Protein 4FDF (pdb70)

Secondary structure (DSSP, 8-state):
--B------EEEEEEEEEEE--HHHHHHHHHT--TTB-HHHHHHHHHHHHHHTHHHHSTT-----EEEEEEEEEE-SSEEEEEEEEEEESSS--HHHHHHHHHHHHHHHHHHHTTT-TT-EEEEEEEEEE----/-B-----TT---EEEEEEEEEEEE--HHHHHHHHHT--TTB-HHHHHHHHHHHHHHHHHHHSTT-----EEEEEEEEEE-SSEEEEEEEEEEEESS--HHHHHHHHHHHHHHHHHHHTTT-TT-EEEEEEEEEE--EE-

Radius of gyration: 17.76 Å; Cα contacts (8 Å, |Δi|>4): 688; chains: 2; bounding box: 39×39×49 Å

InterPro domains:
  IPR002820 Molybdopterin cofactor biosynthesis C (MoaC) domain [PF01967] (26-159)
  IPR023045 Molybdenum cofactor biosynthesis C [TIGR00581] (15-161)
  IPR036522 Molybdopterin cofactor biosynthesis C (MoaC) domain superfamily [G3DSA:3.30.70.640] (13-167)
  IPR036522 Molybdopterin cofactor biosynthesis C (MoaC) domain superfamily [SSF55040] (22-164)
  IPR047594 Molybdenum cofactor biosynthesis C, bacteria/eukaryotes [MF_01224_B] (13-167)
  IPR047594 Molybdenum cofactor biosynthesis C, bacteria/eukaryotes [cd01420] (26-162)
  IPR050105 Molybdenum cofactor biosynthesis MoaA/MoaC [PTHR22960] (16-154)

Organism: Mycobacterium tuberculosis (strain ATCC 25618 / H37Rv) (NCBI:txid83332)

Solvent-accessible surface area: 11473 Å² total; per-residue (Å²): 109,47,54,112,87,44,149,117,66,93,58,39,0,29,0,0,0,17,0,91,16,41,48,113,0,5,53,44,3,62,118,43,43,11,117,27,16,49,0,36,37,13,0,89,72,2,0,51,81,2,1,137,103,1,37,91,16,0,54,19,13,59,90,37,78,36,101,34,27,95,7,52,35,91,62,34,153,102,47,0,51,0,37,0,44,0,29,2,89,40,72,52,25,1,27,7,7,0,3,0,0,0,2,1,0,0,1,0,0,3,2,7,0,44,102,57,30,34,27,3,42,3,23,40,2,66,37,78,74,27,94,166,52,107,108,56,55,101,56,118,22,102,105,38,77,70,71,84,64,36,1,27,0,8,1,29,0,89,18,33,60,108,0,21,53,42,28,92,101,66,39,12,84,37,21,51,2,41,39,16,0,86,83,2,0,52,105,3,1,131,104,1,30,90,12,0,51,18,11,48,164,34,65,44,102,16,28,62,2,78,33,98,65,35,155,99,39,0,37,0,41,0,30,0,95,2,76,24,106,36,23,1,13,5,7,0,1,0,0,0,3,1,0,0,1,0,0,5,2,4,0,41,90,39,26,86,60,3,40,2,20,41,2,54,0,46,49,48,127,133,72,98,120

Structure (mmCIF, N/CA/C/O backbone):
data_4FDF
#
_entry.id   4FDF
#
_cell.length_a   91.900
_cell.length_b   91.900
_cell.length_c   91.900
_cell.angle_alpha   90.00
_cell.angle_beta   90.00
_cell.angle_gamma   90.00
#
_symmetry.space_group_name_H-M   'P 21 3'
#
loop_
_entity.id
_entity.type
_entity.pdbx_description
1 polymer 'Molybdenum cofactor biosynthesis protein C 2'
2 water water
#
loop_
_atom_site.group_PDB
_atom_site.id
_atom_site.type_symbol
_atom_site.label_atom_id
_atom_site.label_alt_id
_atom_site.label_comp_id
_atom_site.label_asym_id
_atom_site.label_entity_id
_atom_site.label_seq_id
_atom_site.pdbx_PDB_ins_code
_atom_site.Cartn_x
_atom_site.Cartn_y
_atom_site.Cartn_z
_atom_site.occupancy
_atom_site.B_iso_or_equiv
_atom_site.auth_seq_id
_atom_site.auth_comp_id
_atom_site.auth_asym_id
_atom_site.auth_atom_id
_atom_site.pdbx_PDB_model_num
ATOM 1 N N . GLY A 1 22 ? 18.835 -1.765 -20.384 1.00 65.39 22 GLY A N 1
ATOM 2 C CA . GLY A 1 22 ? 18.529 -3.075 -19.741 1.00 67.26 22 GLY A CA 1
ATOM 3 C C . GLY A 1 22 ? 17.283 -2.974 -18.854 1.00 67.78 22 GLY A C 1
ATOM 4 O O . GLY A 1 22 ? 17.328 -2.385 -17.770 1.00 68.98 22 GLY A O 1
ATOM 5 N N . ALA A 1 23 ? 16.173 -3.550 -19.322 1.00 66.09 23 ALA A N 1
ATOM 6 C CA . ALA A 1 23 ? 14.885 -3.414 -18.639 1.00 64.41 23 ALA A CA 1
ATOM 7 C C . ALA A 1 23 ? 14.109 -4.694 -18.350 1.00 62.72 23 ALA A C 1
ATOM 8 O O . ALA A 1 23 ? 14.659 -5.656 -17.828 1.00 57.12 23 ALA A O 1
ATOM 9 N N . ALA A 1 24 ? 12.819 -4.693 -18.690 1.00 65.70 24 ALA A N 1
ATOM 10 C CA . ALA A 1 24 ? 11.873 -5.716 -18.220 1.00 69.46 24 ALA A CA 1
ATOM 11 C C . ALA A 1 24 ? 10.557 -5.726 -19.009 1.00 71.79 24 ALA A C 1
ATOM 12 O O . ALA A 1 24 ? 10.315 -4.856 -19.851 1.00 69.81 24 ALA A O 1
ATOM 14 N N . HIS A 1 25 ? 9.725 -6.729 -18.727 1.00 74.10 25 HIS A N 1
ATOM 15 C CA . HIS A 1 25 ? 8.355 -6.839 -19.248 1.00 79.34 25 HIS A CA 1
ATOM 16 C C . HIS A 1 25 ? 7.694 -8.058 -18.659 1.00 79.15 25 HIS A C 1
ATOM 17 O O . HIS A 1 25 ? 8.311 -9.127 -18.574 1.00 75.95 25 HIS A O 1
ATOM 24 N N . MET A 1 26 ? 6.441 -7.916 -18.234 1.00 77.46 26 MET A N 1
ATOM 25 C CA . MET A 1 26 ? 5.709 -9.063 -17.698 1.00 77.96 26 MET A CA 1
ATOM 26 C C . MET A 1 26 ? 5.045 -9.892 -18.804 1.00 76.27 26 MET A C 1
ATOM 27 O O . MET A 1 26 ? 4.967 -9.453 -19.956 1.00 72.27 26 MET A O 1
ATOM 32 N N . VAL A 1 27 ? 4.599 -11.097 -18.447 1.00 74.25 27 VAL A N 1
ATOM 33 C CA . VAL A 1 27 ? 3.855 -11.969 -19.359 1.00 74.11 27 VAL A CA 1
ATOM 34 C C . VAL A 1 27 ? 2.405 -11.539 -19.519 1.00 74.43 27 VAL A C 1
ATOM 35 O O . VAL A 1 27 ? 1.938 -10.644 -18.810 1.00 74.19 27 VAL A O 1
ATOM 36 N N . ASP A 1 28 ? 1.690 -12.201 -20.433 1.00 74.98 28 ASP A N 1
ATOM 37 C CA . ASP A 1 28 ? 0.325 -11.815 -20.828 1.00 66.09 28 ASP A CA 1
ATOM 38 C C . ASP A 1 28 ? -0.778 -12.760 -20.328 1.00 65.92 28 ASP A C 1
ATOM 39 O O . ASP A 1 28 ? -0.511 -13.667 -19.534 1.00 67.70 28 ASP A O 1
ATOM 44 N N . ILE A 1 29 ? -2.018 -12.512 -20.773 1.00 60.90 29 ILE A N 1
ATOM 45 C CA . ILE A 1 29 ? -3.143 -13.458 -20.658 1.00 60.97 29 ILE A CA 1
ATOM 46 C C . ILE A 1 29 ? -4.394 -12.926 -21.367 1.00 63.05 29 ILE A C 1
ATOM 47 O O . ILE A 1 29 ? -5.103 -13.677 -22.056 1.00 61.49 29 ILE A O 1
ATOM 49 N N . THR A 1 35 ? -7.923 -21.665 -14.593 1.00 75.99 35 THR A N 1
ATOM 50 C CA . THR A 1 35 ? -8.805 -22.369 -13.666 1.00 76.49 35 THR A CA 1
ATOM 51 C C . THR A 1 35 ? -8.251 -22.436 -12.254 1.00 76.36 35 THR A C 1
ATOM 52 O O . THR A 1 35 ? -7.385 -21.639 -11.877 1.00 78.66 35 THR A O 1
ATOM 53 N N . LYS A 1 36 ? -8.753 -23.396 -11.477 1.00 72.64 36 LYS A N 1
ATOM 54 C CA . LYS A 1 36 ? -8.364 -23.566 -10.075 1.00 70.51 36 LYS A CA 1
ATOM 55 C C . LYS A 1 36 ? -6.889 -23.951 -9.927 1.00 67.72 36 LYS A C 1
ATOM 56 O O . LYS A 1 36 ? -6.398 -24.834 -10.635 1.00 68.54 36 LYS A O 1
ATOM 58 N N . ARG A 1 37 ? -6.191 -23.278 -9.011 1.00 64.07 37 ARG A N 1
ATOM 59 C CA . ARG A 1 37 ? -4.749 -23.482 -8.813 1.00 63.28 37 ARG A CA 1
ATOM 60 C C . ARG A 1 37 ? -4.320 -23.540 -7.341 1.00 61.91 37 ARG A C 1
ATOM 61 O O . ARG A 1 37 ? -4.992 -23.008 -6.453 1.00 61.76 37 ARG A O 1
ATOM 69 N N . THR A 1 38 ? -3.183 -24.186 -7.100 1.00 56.46 38 THR A N 1
ATOM 70 C CA . THR A 1 38 ? -2.630 -24.321 -5.757 1.00 51.82 38 THR A CA 1
ATOM 71 C C . THR A 1 38 ? -1.107 -24.273 -5.827 1.00 50.07 38 THR A C 1
ATOM 72 O O . THR A 1 38 ? -0.496 -24.790 -6.768 1.00 46.68 38 THR A O 1
ATOM 76 N N . ALA A 1 39 ? -0.494 -23.620 -4.850 1.00 45.46 39 ALA A N 1
ATOM 77 C CA . ALA A 1 39 ? 0.955 -23.658 -4.740 1.00 43.72 39 ALA A CA 1
ATOM 78 C C . ALA A 1 39 ? 1.350 -23.782 -3.281 1.00 43.83 39 ALA A C 1
ATOM 79 O O . ALA A 1 39 ? 0.695 -23.218 -2.399 1.00 46.96 39 ALA A O 1
ATOM 81 N N . VAL A 1 40 ? 2.395 -24.559 -3.028 1.00 41.55 40 VAL A N 1
ATOM 82 C CA . VAL A 1 40 ? 2.907 -24.756 -1.677 1.00 41.39 40 VAL A CA 1
ATOM 83 C C . VAL A 1 40 ? 4.385 -24.387 -1.690 1.00 40.46 40 VAL A C 1
ATOM 84 O O . VAL A 1 40 ? 5.143 -24.866 -2.539 1.00 41.50 40 VAL A O 1
ATOM 88 N N . ALA A 1 41 ? 4.789 -23.524 -0.762 1.00 38.38 41 ALA A N 1
ATOM 89 C CA . ALA A 1 41 ? 6.203 -23.228 -0.561 1.00 36.80 41 ALA A CA 1
ATOM 90 C C . ALA A 1 41 ? 6.574 -23.452 0.903 1.00 35.48 41 ALA A C 1
ATOM 91 O O . ALA A 1 41 ? 5.704 -23.491 1.771 1.00 36.55 41 ALA A O 1
ATOM 93 N N . ALA A 1 42 ? 7.860 -23.629 1.174 1.00 36.18 42 ALA A N 1
ATOM 94 C CA . ALA A 1 42 ? 8.340 -23.771 2.546 1.00 37.16 42 ALA A CA 1
ATOM 95 C C . ALA A 1 42 ? 9.647 -23.004 2.742 1.00 37.63 42 ALA A C 1
ATOM 96 O O . ALA A 1 42 ? 10.201 -22.442 1.789 1.00 40.79 42 ALA A O 1
ATOM 98 N N . GLY A 1 43 ? 10.127 -22.987 3.979 1.00 34.97 43 GLY A N 1
ATOM 99 C CA . GLY A 1 43 ? 11.371 -22.318 4.324 1.00 36.82 43 GLY A CA 1
ATOM 100 C C . GLY A 1 43 ? 11.600 -22.529 5.804 1.00 37.40 43 GLY A C 1
ATOM 101 O O . GLY A 1 43 ? 10.687 -22.934 6.514 1.00 38.69 43 GLY A O 1
ATOM 102 N N . ILE A 1 44 ? 12.818 -22.272 6.264 1.00 37.54 44 ILE A N 1
ATOM 103 C CA . ILE A 1 44 ? 13.221 -22.649 7.613 1.00 38.08 44 ILE A CA 1
ATOM 104 C C . ILE A 1 44 ? 13.898 -21.488 8.315 1.00 37.39 44 ILE A C 1
ATOM 105 O O . ILE A 1 44 ? 14.820 -20.887 7.773 1.00 38.60 44 ILE A O 1
ATOM 110 N N . LEU A 1 45 ? 13.433 -21.187 9.524 1.00 37.54 45 LEU A N 1
ATOM 111 C CA . LEU A 1 45 ? 14.174 -20.338 10.447 1.00 36.86 45 LEU A CA 1
ATOM 112 C C . LEU A 1 45 ? 15.080 -21.238 11.311 1.00 37.18 45 LEU A C 1
ATOM 113 O O . LEU A 1 45 ? 14.588 -22.142 11.975 1.00 37.24 45 LEU A O 1
ATOM 118 N N . ARG A 1 46 ? 16.388 -20.976 11.300 1.00 39.24 46 ARG A N 1
ATOM 119 C CA . ARG A 1 46 ? 17.364 -21.734 12.112 1.00 39.55 46 ARG A CA 1
ATOM 120 C C . ARG A 1 46 ? 17.849 -20.869 13.269 1.00 38.51 46 ARG A C 1
ATOM 121 O O . ARG A 1 46 ? 18.381 -19.782 13.074 1.00 39.64 46 ARG A O 1
ATOM 129 N N . THR A 1 47 ? 17.654 -21.354 14.482 1.00 39.93 47 THR A N 1
ATOM 130 C CA . THR A 1 47 ? 17.948 -20.550 15.654 1.00 39.94 47 THR A CA 1
ATOM 131 C C . THR A 1 47 ? 18.379 -21.466 16.798 1.00 41.30 47 THR A C 1
ATOM 132 O O . THR A 1 47 ? 18.709 -22.621 16.563 1.00 41.88 47 THR A O 1
ATOM 136 N N . SER A 1 48 ? 18.421 -20.946 18.018 1.00 43.13 48 SER A N 1
ATOM 137 C CA . SER A 1 48 ? 18.842 -21.724 19.167 1.00 42.02 48 SER A CA 1
ATOM 138 C C . SER A 1 48 ? 17.665 -22.507 19.730 1.00 44.22 48 SER A C 1
ATOM 139 O O . SER A 1 48 ? 16.495 -22.154 19.506 1.00 46.24 48 SER A O 1
ATOM 142 N N . ALA A 1 49 ? 17.979 -23.584 20.449 1.00 43.72 49 ALA A N 1
ATOM 143 C CA . ALA A 1 49 ? 16.973 -24.366 21.174 1.00 42.11 49 ALA A CA 1
ATOM 144 C C . ALA A 1 49 ? 16.167 -23.510 22.170 1.00 40.15 49 ALA A C 1
ATOM 145 O O . ALA A 1 49 ? 14.947 -23.674 22.297 1.00 37.63 49 ALA A O 1
ATOM 147 N N . GLN A 1 50 ? 16.855 -22.594 22.859 1.00 40.90 50 GLN A N 1
ATOM 148 C CA . GLN A 1 50 ? 16.210 -21.588 23.735 1.00 41.29 50 GLN A CA 1
ATOM 149 C C . GLN A 1 50 ? 15.153 -20.771 22.993 1.00 41.47 50 GLN A C 1
ATOM 150 O O . GLN A 1 50 ? 14.068 -20.513 23.520 1.00 40.39 50 GLN A O 1
ATOM 156 N N . VAL A 1 51 ? 15.488 -20.346 21.777 1.00 42.61 51 VAL A N 1
ATOM 157 C CA . VAL A 1 51 ? 14.609 -19.451 21.043 1.00 43.76 51 VAL A CA 1
ATOM 158 C C . VAL A 1 51 ? 13.398 -20.209 20.534 1.00 42.07 51 VAL A C 1
ATOM 159 O O . VAL A 1 51 ? 12.273 -19.764 20.714 1.00 43.19 51 VAL A O 1
ATOM 163 N N . VAL A 1 52 ? 13.634 -21.362 19.913 1.00 45.25 52 VAL A N 1
ATOM 164 C CA . VAL A 1 52 ? 12.547 -22.222 19.460 1.00 45.88 52 VAL A CA 1
ATOM 165 C C . VAL A 1 52 ? 11.535 -22.487 20.591 1.00 44.50 52 VAL A C 1
ATOM 166 O O . VAL A 1 52 ? 10.326 -22.446 20.362 1.00 45.32 52 VAL A O 1
ATOM 170 N N . ALA A 1 53 ? 12.040 -22.734 21.800 1.00 42.28 53 ALA A N 1
ATOM 171 C CA . ALA A 1 53 ? 11.197 -23.024 22.965 1.00 41.35 53 ALA A CA 1
ATOM 172 C C . ALA A 1 53 ? 10.377 -21.824 23.444 1.00 42.58 53 ALA A C 1
ATOM 173 O O . ALA A 1 53 ? 9.229 -21.983 23.873 1.00 38.37 53 ALA A O 1
ATOM 175 N N . LEU A 1 54 ? 10.976 -20.633 23.382 1.00 41.38 54 LEU A N 1
ATOM 176 C CA . LEU A 1 54 ? 10.279 -19.411 23.728 1.00 41.89 54 LEU A CA 1
ATOM 177 C C . LEU A 1 54 ? 9.161 -19.121 22.732 1.00 45.66 54 LEU A C 1
ATOM 178 O O . LEU A 1 54 ? 8.065 -18.710 23.129 1.00 46.65 54 LEU A O 1
ATOM 183 N N . ILE A 1 55 ? 9.439 -19.331 21.444 1.00 44.94 55 ILE A N 1
ATOM 184 C CA . ILE A 1 55 ? 8.416 -19.189 20.397 1.00 48.42 55 ILE A CA 1
ATOM 185 C C . ILE A 1 55 ? 7.219 -20.123 20.649 1.00 50.35 55 ILE A C 1
ATOM 186 O O . ILE A 1 55 ? 6.064 -19.693 20.550 1.00 52.28 55 ILE A O 1
ATOM 191 N N . SER A 1 56 ? 7.497 -21.377 21.012 1.00 52.84 56 SER A N 1
ATOM 192 C CA . SER A 1 56 ? 6.443 -22.366 21.275 1.00 52.91 56 SER A CA 1
ATOM 193 C C . SER A 1 56 ? 5.616 -22.055 22.511 1.00 55.40 56 SER A C 1
ATOM 194 O O . SER A 1 56 ? 4.381 -22.027 22.443 1.00 56.78 56 SER A O 1
ATOM 197 N N . THR A 1 57 ? 6.294 -21.830 23.634 1.00 55.12 57 THR A N 1
ATOM 198 C CA . THR A 1 57 ? 5.619 -21.561 24.908 1.00 54.76 57 THR A CA 1
ATOM 199 C C . THR A 1 57 ? 5.189 -20.100 25.070 1.00 54.99 57 THR A C 1
ATOM 200 O O . THR A 1 57 ? 4.476 -19.765 26.013 1.00 57.27 57 THR A O 1
ATOM 204 N N . GLY A 1 58 ? 5.624 -19.238 24.154 1.00 56.98 58 GLY A N 1
ATOM 205 C CA . GLY A 1 58 ? 5.247 -17.826 24.170 1.00 56.02 58 GLY A CA 1
ATOM 206 C C . GLY A 1 58 ? 5.870 -17.046 25.309 1.00 57.04 58 GLY A C 1
ATOM 207 O O . GLY A 1 58 ? 5.199 -16.254 25.969 1.00 59.27 58 GLY A O 1
ATOM 208 N N . GLY A 1 59 ? 7.156 -17.274 25.546 1.00 57.77 59 GLY A N 1
ATOM 209 C CA . GLY A 1 59 ? 7.887 -16.552 26.581 1.00 54.21 59 GLY A CA 1
ATOM 210 C C . GLY A 1 59 ? 8.539 -15.263 26.110 1.00 53.63 59 GLY A C 1
ATOM 211 O O . GLY A 1 59 ? 9.188 -14.576 26.899 1.00 55.98 59 GLY A O 1
ATOM 212 N N . LEU A 1 60 ? 8.371 -14.918 24.834 1.00 51.62 60 LEU A N 1
ATOM 213 C CA . LEU A 1 60 ? 8.973 -13.691 24.293 1.00 49.63 60 LEU A CA 1
ATOM 214 C C . LEU A 1 60 ? 8.282 -12.412 24.789 1.00 46.59 60 LEU A C 1
ATOM 215 O O . LEU A 1 60 ? 7.051 -12.349 24.842 1.00 47.88 60 LEU A O 1
ATOM 220 N N . PRO A 1 61 ? 9.082 -11.393 25.162 1.00 47.47 61 PRO A N 1
ATOM 221 C CA . PRO A 1 61 ? 8.587 -10.063 25.548 1.00 46.92 61 PRO A CA 1
ATOM 222 C C . PRO A 1 61 ? 7.753 -9.355 24.477 1.00 48.72 61 PRO A C 1
ATOM 223 O O . PRO A 1 61 ? 6.841 -8.595 24.817 1.00 47.38 61 PRO A O 1
ATOM 227 N N . LYS A 1 62 ? 8.069 -9.590 23.201 1.00 48.45 62 LYS A N 1
ATOM 228 C CA . LYS A 1 62 ? 7.337 -8.952 22.105 1.00 48.28 62 LYS A CA 1
ATOM 229 C C . LYS A 1 62 ? 6.011 -9.645 21.816 1.00 45.81 62 LYS A C 1
ATOM 230 O O . LYS A 1 62 ? 5.187 -9.122 21.075 1.00 47.57 62 LYS A O 1
ATOM 236 N N . GLY A 1 63 ? 5.820 -10.828 22.390 1.00 46.14 63 GLY A N 1
ATOM 237 C CA . GLY A 1 63 ? 4.547 -11.532 22.293 1.00 46.56 63 GLY A CA 1
ATOM 238 C C . GLY A 1 63 ? 4.599 -12.835 21.528 1.00 46.80 63 GLY A C 1
ATOM 239 O O . GLY A 1 63 ? 5.657 -13.452 21.393 1.00 46.79 63 GLY A O 1
ATOM 240 N N . ASP A 1 64 ? 3.435 -13.243 21.032 1.00 47.92 64 ASP A N 1
ATOM 241 C CA . ASP A 1 64 ? 3.256 -14.493 20.298 1.00 49.05 64 ASP A CA 1
ATOM 242 C C . ASP A 1 64 ? 3.812 -14.374 18.871 1.00 47.53 64 ASP A C 1
ATOM 243 O O . ASP A 1 64 ? 3.266 -13.667 18.021 1.00 45.25 64 ASP A O 1
ATOM 248 N N . ALA A 1 65 ? 4.903 -15.091 18.640 1.00 44.85 65 ALA A N 1
ATOM 249 C CA . ALA A 1 65 ? 5.650 -15.028 17.400 1.00 44.31 65 ALA A CA 1
ATOM 250 C C . ALA A 1 65 ? 4.914 -15.753 16.280 1.00 43.13 65 ALA A C 1
ATOM 251 O O . ALA A 1 65 ? 4.852 -15.256 15.152 1.00 41.07 65 ALA A O 1
ATOM 253 N N . LEU A 1 66 ? 4.345 -16.914 16.602 1.00 42.23 66 LEU A N 1
ATOM 254 C CA . LEU A 1 66 ? 3.670 -17.732 15.602 1.00 42.50 66 LEU A CA 1
ATOM 255 C C . LEU A 1 66 ? 2.430 -17.051 15.049 1.00 42.19 66 LEU A C 1
ATOM 256 O O . LEU A 1 66 ? 2.202 -17.063 13.835 1.00 40.74 66 LEU A O 1
ATOM 261 N N . ALA A 1 67 ? 1.641 -16.445 15.936 1.00 42.75 67 ALA A N 1
ATOM 262 C CA . ALA A 1 67 ? 0.416 -15.765 15.528 1.00 39.54 67 ALA A CA 1
ATOM 263 C C . ALA A 1 67 ? 0.767 -14.535 14.702 1.00 39.14 67 ALA A C 1
ATOM 264 O O . ALA A 1 67 ? 0.143 -14.274 13.675 1.00 41.54 67 ALA A O 1
ATOM 266 N N . THR A 1 68 ? 1.772 -13.791 15.153 1.00 37.54 68 THR A N 1
ATOM 267 C CA . THR A 1 68 ? 2.204 -12.571 14.468 1.00 39.05 68 THR A CA 1
ATOM 268 C C . THR A 1 68 ? 2.781 -12.869 13.075 1.00 36.97 68 THR A C 1
ATOM 269 O O . THR A 1 68 ? 2.439 -12.204 12.100 1.00 37.93 68 THR A O 1
ATOM 273 N N . ALA A 1 69 ? 3.644 -13.880 13.004 1.00 36.10 69 ALA A N 1
ATOM 274 C CA . ALA A 1 69 ? 4.217 -14.349 11.751 1.00 35.26 69 ALA A CA 1
ATOM 275 C C . ALA A 1 69 ? 3.169 -14.900 10.795 1.00 35.22 69 ALA A C 1
ATOM 276 O O . ALA A 1 69 ? 3.273 -14.694 9.590 1.00 35.14 69 ALA A O 1
ATOM 278 N N . ARG A 1 70 ? 2.177 -15.620 11.322 1.00 37.28 70 ARG A N 1
ATOM 279 C CA . ARG A 1 70 ? 1.134 -16.216 10.468 1.00 37.34 70 ARG A CA 1
ATOM 280 C C . ARG A 1 70 ? 0.358 -15.118 9.781 1.00 36.63 70 ARG A C 1
ATOM 281 O O . ARG A 1 70 ? 0.121 -15.160 8.574 1.00 33.66 70 ARG A O 1
ATOM 289 N N . VAL A 1 71 ? 0.000 -14.109 10.569 1.00 37.13 71 VAL A N 1
ATOM 290 C CA . VAL A 1 71 ? -0.775 -12.995 10.071 1.00 34.95 71 VAL A CA 1
ATOM 291 C C . VAL A 1 71 ? 0.038 -12.194 9.048 1.00 35.59 71 VAL A C 1
ATOM 292 O O . VAL A 1 71 ? -0.486 -11.868 7.969 1.00 36.33 71 VAL A O 1
ATOM 296 N N . ALA A 1 72 ? 1.310 -11.915 9.366 1.00 32.97 72 ALA A N 1
ATOM 297 C CA . ALA A 1 72 ? 2.207 -11.179 8.452 1.00 31.49 72 ALA A CA 1
ATOM 298 C C . ALA A 1 72 ? 2.352 -11.872 7.097 1.00 30.95 72 ALA A C 1
ATOM 299 O O . ALA A 1 72 ? 2.285 -11.227 6.046 1.00 32.65 72 ALA A O 1
ATOM 301 N N . GLY A 1 73 ? 2.581 -13.181 7.138 1.00 29.71 73 GLY A N 1
ATOM 302 C CA . GLY A 1 73 ? 2.692 -13.993 5.936 1.00 29.90 73 GLY A CA 1
ATOM 303 C C . GLY A 1 73 ? 1.411 -14.046 5.121 1.00 29.88 73 GLY A C 1
ATOM 304 O O . GLY A 1 73 ? 1.446 -13.926 3.898 1.00 27.78 73 GLY A O 1
ATOM 305 N N . ILE A 1 74 ? 0.275 -14.222 5.791 1.00 31.27 74 ILE A N 1
ATOM 306 C CA . ILE A 1 74 ? -1.016 -14.216 5.090 1.00 33.78 74 ILE A CA 1
ATOM 307 C C . ILE A 1 74 ? -1.235 -12.897 4.336 1.00 33.75 74 ILE A C 1
ATOM 308 O O . ILE A 1 74 ? -1.631 -12.903 3.168 1.00 34.98 74 ILE A O 1
ATOM 313 N N . MET A 1 75 ? -0.976 -11.780 5.011 1.00 33.40 75 MET A N 1
ATOM 314 C CA . MET A 1 75 ? -1.075 -10.466 4.403 1.00 35.39 75 MET A CA 1
ATOM 315 C C . MET A 1 75 ? -0.044 -10.273 3.289 1.00 35.40 75 MET A C 1
ATOM 316 O O . MET A 1 75 ? -0.347 -9.663 2.275 1.00 35.11 75 MET A O 1
ATOM 321 N N . ALA A 1 76 ? 1.164 -10.805 3.475 1.00 34.61 76 ALA A N 1
ATOM 322 C CA . ALA A 1 76 ? 2.222 -10.670 2.468 1.00 36.25 76 ALA A CA 1
ATOM 323 C C . ALA A 1 76 ? 1.871 -11.386 1.171 1.00 36.58 76 ALA A C 1
ATOM 324 O O . ALA A 1 76 ? 2.222 -10.913 0.084 1.00 35.12 76 ALA A O 1
ATOM 326 N N . ALA A 1 77 ? 1.180 -12.521 1.289 1.00 34.85 77 ALA A N 1
ATOM 327 C CA . ALA A 1 77 ? 0.693 -13.236 0.113 1.00 35.18 77 ALA A CA 1
ATOM 328 C C . ALA A 1 77 ? -0.139 -12.317 -0.766 1.00 33.73 77 ALA A C 1
ATOM 329 O O . ALA A 1 77 ? 0.055 -12.267 -1.975 1.00 33.26 77 ALA A O 1
ATOM 331 N N . LYS A 1 78 ? -1.055 -11.580 -0.148 1.00 34.78 78 LYS A N 1
ATOM 332 C CA . LYS A 1 78 ? -1.956 -10.671 -0.881 1.00 36.76 78 LYS A CA 1
ATOM 333 C C . LYS A 1 78 ? -1.225 -9.480 -1.504 1.00 36.80 78 LYS A C 1
ATOM 334 O O . LYS A 1 78 ? -1.706 -8.893 -2.473 1.00 37.20 78 LYS A O 1
ATOM 340 N N . ARG A 1 79 ? -0.057 -9.150 -0.956 1.00 37.70 79 ARG A N 1
ATOM 341 C CA . ARG A 1 79 ? 0.717 -7.987 -1.377 1.00 38.43 79 ARG A CA 1
ATOM 342 C C . ARG A 1 79 ? 1.797 -8.322 -2.408 1.00 36.51 79 ARG A C 1
ATOM 343 O O . ARG A 1 79 ? 2.594 -7.452 -2.775 1.00 31.88 79 ARG A O 1
ATOM 351 N N . THR A 1 80 ? 1.828 -9.572 -2.864 1.00 34.26 80 THR A N 1
ATOM 352 C CA . THR A 1 80 ? 2.930 -10.049 -3.717 1.00 36.35 80 THR A CA 1
ATOM 353 C C . THR A 1 80 ? 3.181 -9.124 -4.914 1.00 35.20 80 THR A C 1
ATOM 354 O O . THR A 1 80 ? 4.325 -8.767 -5.209 1.00 33.84 80 THR A O 1
ATOM 358 N N . SER A 1 81 ? 2.100 -8.697 -5.556 1.00 35.63 81 SER A N 1
ATOM 359 C CA . SER A 1 81 ? 2.213 -7.871 -6.744 1.00 38.25 81 SER A CA 1
ATOM 360 C C . SER A 1 81 ? 2.673 -6.459 -6.400 1.00 39.92 81 SER A C 1
ATOM 361 O O . SER A 1 81 ? 3.230 -5.781 -7.260 1.00 43.36 81 SER A O 1
ATOM 364 N N . ASP A 1 82 ? 2.445 -6.035 -5.152 1.00 39.38 82 ASP A N 1
ATOM 365 C CA . ASP A 1 82 ? 2.987 -4.778 -4.612 1.00 40.44 82 ASP A CA 1
ATOM 366 C C . ASP A 1 82 ? 4.516 -4.793 -4.491 1.00 38.33 82 ASP A C 1
ATOM 367 O O . ASP A 1 82 ? 5.166 -3.747 -4.583 1.00 36.03 82 ASP A O 1
ATOM 372 N N . LEU A 1 83 ? 5.073 -5.982 -4.275 1.00 36.05 83 LEU A N 1
ATOM 373 C CA . LEU A 1 83 ? 6.478 -6.155 -3.896 1.00 33.39 83 LEU A CA 1
ATOM 374 C C . LEU A 1 83 ? 7.364 -6.580 -5.058 1.00 34.85 83 LEU A C 1
ATOM 375 O O . LEU A 1 83 ? 8.473 -6.070 -5.245 1.00 34.63 83 LEU A O 1
ATOM 380 N N . ILE A 1 84 ? 6.870 -7.543 -5.826 1.00 35.79 84 ILE A N 1
ATOM 381 C CA . ILE A 1 84 ? 7.633 -8.143 -6.889 1.00 35.55 84 ILE A CA 1
ATOM 382 C C . ILE A 1 84 ? 7.162 -7.531 -8.199 1.00 36.11 84 ILE A C 1
ATOM 383 O O . ILE A 1 84 ? 6.047 -7.817 -8.650 1.00 36.40 84 ILE A O 1
ATOM 388 N N . PRO A 1 85 ? 8.011 -6.666 -8.795 1.00 36.80 85 PRO A N 1
ATOM 389 C CA . PRO A 1 85 ? 7.656 -5.733 -9.876 1.00 37.17 85 PRO A CA 1
ATOM 390 C C . PRO A 1 85 ? 6.891 -6.371 -11.036 1.00 38.02 85 PRO A C 1
ATOM 391 O O . PRO A 1 85 ? 5.910 -5.793 -11.492 1.00 37.81 85 PRO A O 1
ATOM 395 N N . LEU A 1 86 ? 7.318 -7.556 -11.480 1.00 38.47 86 LEU A N 1
ATOM 396 C CA . LEU A 1 86 ? 6.739 -8.182 -12.666 1.00 41.25 86 LEU A CA 1
ATOM 397 C C . LEU A 1 86 ? 5.639 -9.213 -12.397 1.00 42.18 86 LEU A C 1
ATOM 398 O O . LEU A 1 86 ? 5.176 -9.880 -13.321 1.00 45.17 86 LEU A O 1
ATOM 403 N N . CYS A 1 87 ? 5.208 -9.319 -11.146 1.00 42.80 87 CYS A N 1
ATOM 404 C CA . CYS A 1 87 ? 4.086 -10.185 -10.798 1.00 45.97 87 CYS A CA 1
ATOM 405 C C . CYS A 1 87 ? 2.763 -9.500 -11.066 1.00 46.55 87 CYS A C 1
ATOM 406 O O . CYS A 1 87 ? 2.647 -8.277 -10.946 1.00 46.33 87 CYS A O 1
ATOM 409 N N . HIS A 1 88 ? 1.765 -10.310 -11.395 1.00 48.39 88 HIS A N 1
ATOM 410 C CA . HIS A 1 88 ? 0.425 -9.831 -11.687 1.00 50.92 88 HIS A CA 1
ATOM 411 C C . HIS A 1 88 ? -0.389 -9.769 -10.430 1.00 48.61 88 HIS A C 1
ATOM 412 O O . HIS A 1 88 ? -0.130 -10.504 -9.486 1.00 45.62 88 HIS A O 1
ATOM 419 N N . GLN A 1 89 ? -1.386 -8.890 -10.410 1.00 47.40 89 GLN A N 1
ATOM 420 C CA . GLN A 1 89 ? -2.330 -8.850 -9.307 1.00 52.93 89 GLN A CA 1
ATOM 421 C C . GLN A 1 89 ? -3.297 -10.024 -9.451 1.00 55.36 89 GLN A C 1
ATOM 422 O O . GLN A 1 89 ? -4.078 -10.088 -10.402 1.00 57.02 89 GLN A O 1
ATOM 424 N N . LEU A 1 90 ? -3.223 -10.972 -8.522 1.00 56.25 90 LEU A N 1
ATOM 425 C CA . LEU A 1 90 ? -4.124 -12.123 -8.562 1.00 55.54 90 LEU A CA 1
ATOM 426 C C . LEU A 1 90 ? -5.039 -12.183 -7.339 1.00 54.30 90 LEU A C 1
ATOM 427 O O . LEU A 1 90 ? -4.631 -11.856 -6.224 1.00 56.29 90 LEU A O 1
ATOM 432 N N . ALA A 1 91 ? -6.283 -12.586 -7.570 1.00 54.36 91 ALA A N 1
ATOM 433 C CA . ALA A 1 91 ? -7.254 -12.736 -6.500 1.00 54.34 91 ALA A CA 1
ATOM 434 C C . ALA A 1 91 ? -7.111 -14.122 -5.887 1.00 53.66 91 ALA A C 1
ATOM 435 O O . ALA A 1 91 ? -7.504 -15.132 -6.471 1.00 54.11 91 ALA A O 1
ATOM 438 N N . LEU A 1 92 ? -6.501 -14.155 -4.710 1.00 52.11 92 LEU A N 1
ATOM 439 C CA . LEU A 1 92 ? -6.252 -15.396 -4.017 1.00 51.53 92 LEU A CA 1
ATOM 440 C C . LEU A 1 92 ? -7.535 -15.851 -3.356 1.00 50.45 92 LEU A C 1
ATOM 441 O O . LEU A 1 92 ? -8.333 -15.035 -2.903 1.00 47.80 92 LEU A O 1
ATOM 446 N N . THR A 1 93 ? -7.737 -17.159 -3.308 1.00 50.19 93 THR A N 1
ATOM 447 C CA . THR A 1 93 ? -8.995 -17.671 -2.807 1.00 50.97 93 THR A CA 1
ATOM 448 C C . THR A 1 93 ? -8.868 -18.261 -1.410 1.00 49.68 93 THR A C 1
ATOM 449 O O . THR A 1 93 ? -9.869 -18.439 -0.716 1.00 51.37 93 THR A O 1
ATOM 453 N N . GLY A 1 94 ? -7.632 -18.535 -1.002 1.00 44.69 94 GLY A N 1
ATOM 454 C CA . GLY A 1 94 ? -7.343 -19.032 0.333 1.00 43.49 94 GLY A CA 1
ATOM 455 C C . GLY A 1 94 ? -5.844 -19.046 0.549 1.00 40.72 94 GLY A C 1
ATOM 456 O O . GLY A 1 94 ? -5.082 -19.235 -0.404 1.00 39.16 94 GLY A O 1
ATOM 457 N N . VAL A 1 95 ? -5.423 -18.822 1.795 1.00 39.48 95 VAL A N 1
ATOM 458 C CA . VAL A 1 95 ? -4.004 -18.776 2.153 1.00 39.92 95 VAL A CA 1
ATOM 459 C C . VAL A 1 95 ? -3.821 -19.358 3.547 1.00 42.33 95 VAL A C 1
ATOM 460 O O . VAL A 1 95 ? -4.417 -18.879 4.521 1.00 43.85 95 VAL A O 1
ATOM 464 N N . ASP A 1 96 ? -2.997 -20.396 3.632 1.00 43.18 96 ASP A N 1
ATOM 465 C CA . ASP A 1 96 ? -2.686 -21.032 4.901 1.00 44.70 96 ASP A CA 1
ATOM 466 C C . ASP A 1 96 ? -1.192 -20.907 5.193 1.00 43.30 96 ASP A C 1
ATOM 467 O O . ASP A 1 96 ? -0.359 -21.142 4.313 1.00 40.82 96 ASP A O 1
ATOM 472 N N . VAL A 1 97 ? -0.866 -20.533 6.428 1.00 43.19 97 VAL A N 1
ATOM 473 C CA . VAL A 1 97 ? 0.518 -20.541 6.913 1.00 44.63 97 VAL A CA 1
ATOM 474 C C . VAL A 1 97 ? 0.614 -21.543 8.061 1.00 45.19 97 VAL A C 1
ATOM 475 O O . VAL A 1 97 ? -0.093 -21.418 9.059 1.00 45.53 97 VAL A O 1
ATOM 479 N N . ASP A 1 98 ? 1.477 -22.545 7.901 1.00 45.97 98 ASP A N 1
ATOM 480 C CA . ASP A 1 98 ? 1.642 -23.590 8.906 1.00 43.46 98 ASP A CA 1
ATOM 481 C C . ASP A 1 98 ? 3.079 -23.680 9.386 1.00 42.97 98 ASP A C 1
ATOM 482 O O . ASP A 1 98 ? 4.017 -23.390 8.627 1.00 40.47 98 ASP A O 1
ATOM 484 N N . PHE A 1 99 ? 3.239 -24.074 10.651 1.00 40.22 99 PHE A N 1
ATOM 485 C CA . PHE A 1 99 ? 4.552 -24.211 11.268 1.00 41.10 99 PHE A CA 1
ATOM 486 C C . PHE A 1 99 ? 4.785 -25.603 11.814 1.00 42.72 99 PHE A C 1
ATOM 487 O O . PHE A 1 99 ? 3.929 -26.157 12.515 1.00 43.14 99 PHE A O 1
ATOM 495 N N . THR A 1 100 ? 5.961 -26.142 11.509 1.00 43.49 100 THR A N 1
ATOM 496 C CA . THR A 1 100 ? 6.457 -27.369 12.116 1.00 45.72 100 THR A CA 1
ATOM 497 C C . THR A 1 100 ? 7.701 -27.027 12.944 1.00 45.80 100 THR A C 1
ATOM 498 O O . THR A 1 100 ? 8.753 -26.650 12.399 1.00 44.39 100 THR A O 1
ATOM 502 N N . VAL A 1 101 ? 7.558 -27.165 14.260 1.00 42.50 101 VAL A N 1
ATOM 503 C CA . VAL A 1 101 ? 8.582 -26.790 15.223 1.00 41.85 101 VAL A CA 1
ATOM 504 C C . VAL A 1 101 ? 9.486 -27.989 15.527 1.00 44.54 101 VAL A C 1
ATOM 505 O O . VAL A 1 101 ? 8.999 -29.086 15.836 1.00 45.23 101 VAL A O 1
ATOM 509 N N . GLY A 1 102 ? 10.798 -27.781 15.418 1.00 42.13 102 GLY A N 1
ATOM 510 C CA . GLY A 1 102 ? 11.780 -28.800 15.784 1.00 39.86 102 GLY A CA 1
ATOM 511 C C . GLY A 1 102 ? 12.609 -28.334 16.964 1.00 41.39 102 GLY A C 1
ATOM 512 O O . GLY A 1 102 ? 12.276 -27.341 17.611 1.00 42.86 102 GLY A O 1
ATOM 513 N N . GLN A 1 103 ? 13.707 -29.027 17.233 1.00 40.48 103 GLN A N 1
ATOM 514 C CA . GLN A 1 103 ? 14.609 -28.624 18.304 1.00 44.20 103 GLN A CA 1
ATOM 515 C C . GLN A 1 103 ? 15.327 -27.298 18.073 1.00 42.76 103 GLN A C 1
ATOM 51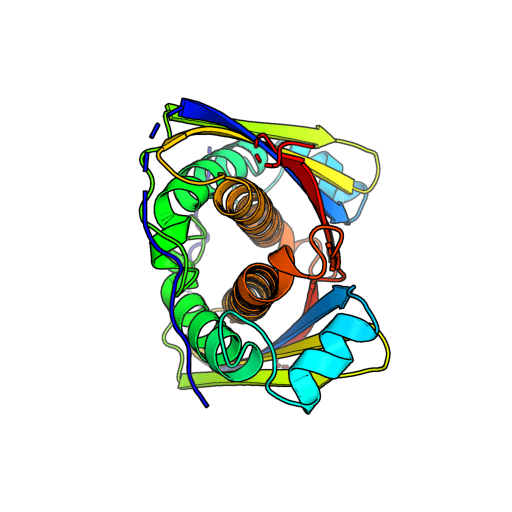6 O O . GLN A 1 103 ? 15.426 -26.475 18.984 1.00 42.00 103 GLN A O 1
ATOM 522 N N . LEU A 1 104 ? 15.820 -27.093 16.856 1.00 42.93 104 LEU A N 1
ATOM 523 C CA . LEU A 1 104 ? 16.709 -25.966 16.557 1.00 43.76 104 LEU A CA 1
ATOM 524 C C . LEU A 1 104 ? 16.141 -25.027 15.499 1.00 42.42 104 LEU A C 1
ATOM 525 O O . LEU A 1 104 ? 16.678 -23.949 15.269 1.00 42.02 104 LEU A O 1
ATOM 530 N N . ASP A 1 105 ? 15.047 -25.443 14.867 1.00 43.68 105 ASP A N 1
ATOM 531 C CA . ASP A 1 105 ? 14.490 -24.715 13.738 1.00 44.91 105 ASP A CA 1
ATOM 532 C C . ASP A 1 105 ? 12.969 -24.781 13.643 1.00 45.02 105 ASP A C 1
ATOM 533 O O . ASP A 1 105 ? 12.313 -25.572 14.335 1.00 47.25 105 ASP A O 1
ATOM 538 N N . ILE A 1 106 ? 12.417 -23.926 12.788 1.00 40.36 106 ILE A N 1
ATOM 539 C CA . ILE A 1 106 ? 10.990 -23.902 12.523 1.00 39.50 106 ILE A CA 1
ATOM 540 C C . ILE A 1 106 ? 10.816 -23.904 11.021 1.00 39.41 106 ILE A C 1
ATOM 541 O O . ILE A 1 106 ? 11.366 -23.050 10.320 1.00 37.87 106 ILE A O 1
ATOM 546 N N . GLU A 1 107 ? 10.084 -24.898 10.531 1.00 38.81 107 GLU A N 1
ATOM 547 C CA . GLU A 1 107 ? 9.761 -24.963 9.128 1.00 39.86 107 GLU A CA 1
ATOM 548 C C . GLU A 1 107 ? 8.429 -24.282 8.898 1.00 38.57 107 GLU A C 1
ATOM 549 O O . GLU A 1 107 ? 7.439 -24.563 9.587 1.00 36.45 107 GLU A O 1
ATOM 555 N N . ILE A 1 108 ? 8.420 -23.362 7.939 1.00 37.14 108 ILE A N 1
ATOM 556 C CA . ILE A 1 108 ? 7.215 -22.621 7.599 1.00 35.91 108 ILE A CA 1
ATOM 557 C C . ILE A 1 108 ? 6.730 -23.125 6.257 1.00 37.57 108 ILE A C 1
ATOM 558 O O . ILE A 1 108 ? 7.492 -23.174 5.288 1.00 37.45 108 ILE A O 1
ATOM 563 N N . THR A 1 109 ? 5.464 -23.518 6.219 1.00 37.18 109 THR A N 1
ATOM 564 C CA . THR A 1 109 ? 4.841 -24.019 5.007 1.00 37.88 109 THR A CA 1
ATOM 565 C C . THR A 1 109 ? 3.675 -23.110 4.668 1.00 39.05 109 THR A C 1
ATOM 566 O O . THR A 1 109 ? 2.807 -22.849 5.511 1.00 40.59 109 THR A O 1
ATOM 570 N N . ALA A 1 110 ? 3.668 -22.607 3.441 1.00 37.92 110 ALA A N 1
ATOM 571 C CA . ALA A 1 110 ? 2.581 -21.756 2.991 1.00 38.25 110 ALA A CA 1
ATOM 572 C C . ALA A 1 110 ? 1.854 -22.374 1.805 1.00 37.95 110 ALA A C 1
ATOM 573 O O . ALA A 1 110 ? 2.475 -22.744 0.793 1.00 37.55 110 ALA A O 1
ATOM 575 N N . THR A 1 111 ? 0.536 -22.488 1.942 1.00 37.84 111 THR A N 1
ATOM 576 C CA . THR A 1 111 ? -0.302 -23.043 0.884 1.00 40.39 111 THR A CA 1
ATOM 577 C C . THR A 1 111 ? -1.231 -21.952 0.392 1.00 40.62 111 THR A C 1
ATOM 578 O O . THR A 1 111 ? -1.980 -21.367 1.179 1.00 40.97 111 THR A O 1
ATOM 582 N N . VAL A 1 112 ? -1.165 -21.678 -0.907 1.00 40.89 112 VAL A N 1
ATOM 583 C CA . VAL A 1 112 ? -1.947 -20.610 -1.525 1.00 44.29 112 VAL A CA 1
ATOM 584 C C . VAL A 1 112 ? -2.863 -21.178 -2.611 1.00 45.47 112 VAL A C 1
ATOM 585 O O . VAL A 1 112 ? -2.428 -21.993 -3.425 1.00 47.27 112 VAL A O 1
ATOM 589 N N . ARG A 1 113 ? -4.126 -20.757 -2.614 1.00 45.37 113 ARG A N 1
ATOM 590 C CA . ARG A 1 113 ? -5.062 -21.163 -3.663 1.00 48.06 113 ARG A CA 1
ATOM 591 C C . ARG A 1 113 ? -5.633 -19.961 -4.409 1.00 48.84 113 ARG A C 1
ATOM 592 O O . ARG A 1 113 ? -5.753 -18.862 -3.848 1.00 46.75 113 ARG A O 1
ATOM 594 N N . SER A 1 114 ? -5.991 -20.183 -5.674 1.00 50.14 114 SER A N 1
ATOM 595 C CA . SER A 1 114 ? -6.491 -19.123 -6.553 1.00 51.66 114 SER A CA 1
ATOM 596 C C . SER A 1 114 ? -7.270 -19.668 -7.758 1.00 56.26 114 SER A C 1
ATOM 597 O O . SER A 1 114 ? -7.177 -20.852 -8.095 1.00 56.36 114 SER A O 1
ATOM 600 N N . THR A 1 115 ? -8.043 -18.792 -8.393 1.00 58.31 115 THR A N 1
ATOM 601 C CA . THR A 1 115 ? -8.558 -19.043 -9.735 1.00 63.41 115 THR A CA 1
ATOM 602 C C . THR A 1 115 ? -8.166 -17.859 -10.599 1.00 66.02 115 THR A C 1
ATOM 603 O O . THR A 1 115 ? -8.743 -16.774 -10.476 1.00 71.65 115 THR A O 1
ATOM 607 N N . ASP A 1 116 ? -7.167 -18.065 -11.452 1.00 69.80 116 ASP A N 1
ATOM 608 C CA . ASP A 1 116 ? -6.633 -17.005 -12.308 1.00 69.98 116 ASP A CA 1
ATOM 609 C C . ASP A 1 116 ? -5.936 -17.595 -13.523 1.00 69.66 116 ASP A C 1
ATOM 610 O O . ASP A 1 116 ? -5.852 -18.813 -13.665 1.00 70.21 116 ASP A O 1
ATOM 615 N N . ARG A 1 117 ? -5.435 -16.722 -14.393 1.00 70.87 117 ARG A N 1
ATOM 616 C CA . ARG A 1 117 ? -4.797 -17.138 -15.636 1.00 70.63 117 ARG A CA 1
ATOM 617 C C . ARG A 1 117 ? -3.334 -17.586 -15.470 1.00 71.75 117 ARG A C 1
ATOM 618 O O . ARG A 1 117 ? -2.708 -18.016 -16.442 1.00 73.37 117 ARG A O 1
ATOM 620 N N . THR A 1 118 ? -2.794 -17.497 -14.252 1.00 67.95 118 THR A N 1
ATOM 621 C CA . THR A 1 118 ? -1.391 -17.864 -14.005 1.00 63.12 118 THR A CA 1
ATOM 622 C C . THR A 1 118 ? -1.177 -18.473 -12.605 1.00 61.13 118 THR A C 1
ATOM 623 O O . THR A 1 118 ? -2.047 -18.355 -11.740 1.00 62.37 118 THR A O 1
ATOM 627 N N . GLY A 1 119 ? -0.032 -19.124 -12.395 1.00 54.81 119 GLY A N 1
ATOM 628 C CA . GLY A 1 119 ? 0.261 -19.837 -11.133 1.00 51.74 119 GLY A CA 1
ATOM 629 C C . GLY A 1 119 ? 0.466 -18.941 -9.917 1.00 48.12 119 GLY A C 1
ATOM 630 O O . GLY A 1 119 ? 0.670 -17.732 -10.066 1.00 46.21 119 GLY A O 1
ATOM 631 N N . VAL A 1 120 ? 0.421 -19.531 -8.720 1.00 45.49 120 VAL A N 1
ATOM 632 C CA . VAL A 1 120 ? 0.501 -18.755 -7.463 1.00 45.61 120 VAL A CA 1
ATOM 633 C C . VAL A 1 120 ? 1.695 -19.048 -6.543 1.00 43.87 120 VAL A C 1
ATOM 634 O O . VAL A 1 120 ? 1.636 -18.810 -5.327 1.00 43.61 120 VAL A O 1
ATOM 638 N N . GLU A 1 121 ? 2.784 -19.546 -7.118 1.00 43.02 121 GLU A N 1
ATOM 639 C CA . GLU A 1 121 ? 3.965 -19.873 -6.322 1.00 42.05 121 GLU A CA 1
ATOM 640 C C . GLU A 1 121 ? 4.660 -18.642 -5.731 1.00 42.80 121 GLU A C 1
ATOM 641 O O . GLU A 1 121 ? 5.210 -18.712 -4.619 1.00 42.65 121 GLU A O 1
ATOM 647 N N . MET A 1 122 ? 4.638 -17.525 -6.462 1.00 38.73 122 MET A N 1
ATOM 648 C CA . MET A 1 122 ? 5.243 -16.296 -5.950 1.00 38.97 122 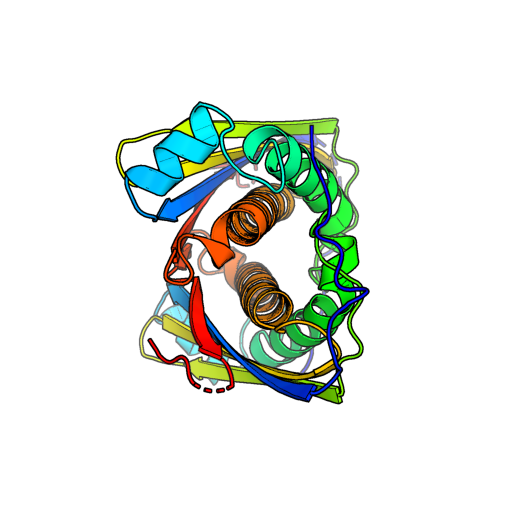MET A CA 1
ATOM 649 C C . MET A 1 122 ? 4.555 -15.869 -4.659 1.00 36.21 122 MET A C 1
ATOM 650 O O . MET A 1 122 ? 5.220 -15.504 -3.706 1.00 37.27 122 MET A O 1
ATOM 655 N N . GLU A 1 123 ? 3.230 -15.943 -4.626 1.00 36.16 123 GLU A N 1
ATOM 656 C CA . GLU A 1 123 ? 2.474 -15.603 -3.426 1.00 37.39 123 GLU A CA 1
ATOM 657 C C . GLU A 1 123 ? 2.850 -16.500 -2.239 1.00 37.09 123 GLU A C 1
ATOM 658 O O . GLU A 1 123 ? 3.007 -16.019 -1.113 1.00 36.33 123 GLU A O 1
ATOM 664 N N . ALA A 1 124 ? 3.003 -17.797 -2.506 1.00 35.59 124 ALA A N 1
ATOM 665 C CA . ALA A 1 124 ? 3.451 -18.762 -1.490 1.00 37.30 124 ALA A CA 1
ATOM 666 C C . ALA A 1 124 ? 4.856 -18.458 -0.962 1.00 35.41 124 ALA A C 1
ATOM 667 O O . ALA A 1 124 ? 5.090 -18.429 0.248 1.00 34.25 124 ALA A O 1
ATOM 669 N N . LEU A 1 125 ? 5.785 -18.223 -1.880 1.00 35.34 125 LEU A N 1
ATOM 670 C CA . LEU A 1 125 ? 7.145 -17.876 -1.500 1.00 37.10 125 LEU A CA 1
ATOM 671 C C . LEU A 1 125 ? 7.217 -16.609 -0.637 1.00 38.16 125 LEU A C 1
ATOM 672 O O . LEU A 1 125 ? 7.978 -16.569 0.326 1.00 38.76 125 LEU A O 1
ATOM 677 N N . THR A 1 126 ? 6.426 -15.584 -0.976 1.00 36.22 126 THR A N 1
ATOM 678 C CA . THR A 1 126 ? 6.485 -14.321 -0.236 1.00 34.89 126 THR A CA 1
ATOM 679 C C . THR A 1 126 ? 5.858 -14.464 1.134 1.00 34.80 126 THR A C 1
ATOM 680 O O . THR A 1 126 ? 6.322 -13.861 2.110 1.00 33.98 126 THR A O 1
ATOM 684 N N . ALA A 1 127 ? 4.795 -15.261 1.210 1.00 33.15 127 ALA A N 1
ATOM 685 C CA . ALA A 1 127 ? 4.228 -15.610 2.489 1.00 31.70 127 ALA A CA 1
ATOM 686 C C . ALA A 1 127 ? 5.299 -16.267 3.384 1.00 32.09 127 ALA A C 1
ATOM 687 O O . ALA A 1 127 ? 5.519 -15.839 4.519 1.00 34.16 127 ALA A O 1
ATOM 689 N N . VAL A 1 128 ? 5.980 -17.279 2.858 1.00 32.04 128 VAL A N 1
ATOM 690 C CA . VAL A 1 128 ? 7.067 -17.942 3.581 1.00 32.51 128 VAL A CA 1
ATOM 691 C C . VAL A 1 128 ? 8.112 -16.913 4.048 1.00 32.61 128 VAL A C 1
ATOM 692 O O . VAL A 1 128 ? 8.461 -16.860 5.243 1.00 31.73 128 VAL A O 1
ATOM 696 N N . SER A 1 129 ? 8.578 -16.083 3.114 1.00 31.71 129 SER A N 1
ATOM 697 C CA . SER A 1 129 ? 9.649 -15.119 3.395 1.00 32.80 129 SER A CA 1
ATOM 698 C C . SER A 1 129 ? 9.306 -14.116 4.501 1.00 32.92 129 SER A C 1
ATOM 699 O O . SER A 1 129 ? 10.130 -13.840 5.385 1.00 31.71 129 SER A O 1
ATOM 702 N N . VAL A 1 130 ? 8.076 -13.617 4.476 1.00 32.45 130 VAL A N 1
ATOM 703 C CA . VAL A 1 130 ? 7.654 -12.568 5.411 1.00 33.32 130 VAL A CA 1
ATOM 704 C C . VAL A 1 130 ? 7.280 -13.123 6.795 1.00 32.54 130 VAL A C 1
ATOM 705 O O . VAL A 1 130 ? 7.522 -12.485 7.823 1.00 31.77 130 VAL A O 1
ATOM 709 N N . ALA A 1 131 ? 6.709 -14.322 6.820 1.00 32.48 131 ALA A N 1
ATOM 710 C CA . ALA A 1 131 ? 6.566 -15.049 8.076 1.00 31.67 131 ALA A CA 1
ATOM 711 C C . ALA A 1 131 ? 7.951 -15.218 8.726 1.00 31.24 131 ALA A C 1
ATOM 712 O O . ALA A 1 131 ? 8.108 -15.010 9.931 1.00 30.37 131 ALA A O 1
ATOM 714 N N . ALA A 1 132 ? 8.955 -15.576 7.918 1.00 31.39 132 ALA A N 1
ATOM 715 C CA . ALA A 1 132 ? 10.298 -15.867 8.445 1.00 32.42 132 ALA A CA 1
ATOM 716 C C . ALA A 1 132 ? 10.966 -14.601 8.926 1.00 32.18 132 ALA A C 1
ATOM 717 O O . ALA A 1 132 ? 11.630 -14.600 9.961 1.00 32.32 132 ALA A O 1
ATOM 719 N N . LEU A 1 133 ? 10.762 -13.509 8.183 1.00 32.74 133 LEU A N 1
ATOM 720 C CA . LEU A 1 133 ? 11.304 -12.227 8.579 1.00 30.60 133 LEU A CA 1
ATOM 721 C C . LEU A 1 133 ? 10.674 -11.780 9.889 1.00 30.82 133 LEU A C 1
ATOM 722 O O . LEU A 1 133 ? 11.362 -11.238 10.758 1.00 31.32 133 LEU A O 1
ATOM 727 N N . THR A 1 134 ? 9.368 -12.015 10.019 1.00 29.75 134 THR A N 1
ATOM 728 C CA . THR A 1 134 ? 8.641 -11.680 11.230 1.00 31.15 134 THR A CA 1
ATOM 729 C C . THR A 1 134 ? 9.107 -12.497 12.426 1.00 31.80 134 THR A C 1
ATOM 730 O O . THR A 1 134 ? 9.419 -11.928 13.478 1.00 34.65 134 THR A O 1
ATOM 734 N N . LEU A 1 135 ? 9.151 -13.822 12.280 1.00 32.72 135 LEU A N 1
ATOM 735 C CA . LEU A 1 135 ? 9.767 -14.656 13.319 1.00 34.23 135 LEU A CA 1
ATOM 736 C C . LEU A 1 135 ? 11.096 -14.062 13.766 1.00 33.18 135 LEU A C 1
ATOM 737 O O . LEU A 1 135 ? 11.339 -13.891 14.959 1.00 37.77 135 LEU A O 1
ATOM 742 N N . TYR A 1 136 ? 11.939 -13.712 12.799 1.00 33.65 136 TYR A N 1
ATOM 743 C CA . TYR A 1 136 ? 13.262 -13.162 13.099 1.00 33.75 136 TYR A CA 1
ATOM 744 C C . TYR A 1 136 ? 13.150 -11.846 13.854 1.00 34.87 136 TYR A C 1
ATOM 745 O O . TYR A 1 136 ? 13.904 -11.590 14.794 1.00 34.19 136 TYR A O 1
ATOM 754 N N . ASP A 1 137 ? 12.208 -11.005 13.442 1.00 35.34 137 ASP A N 1
ATOM 755 C CA . ASP A 1 137 ? 11.994 -9.749 14.136 1.00 34.75 137 ASP A CA 1
ATOM 756 C C . ASP A 1 137 ? 11.640 -9.981 15.616 1.00 35.88 137 ASP A C 1
ATOM 757 O O . ASP A 1 137 ? 12.101 -9.246 16.508 1.00 35.90 137 ASP A O 1
ATOM 762 N N . MET A 1 138 ? 10.835 -11.012 15.865 1.00 35.35 138 MET A N 1
ATOM 763 C CA . MET A 1 138 ? 10.348 -11.310 17.208 1.00 36.06 138 MET A CA 1
ATOM 764 C C . MET A 1 138 ? 11.475 -11.792 18.129 1.00 37.20 138 MET A C 1
ATOM 765 O O . MET A 1 138 ? 11.427 -11.579 19.342 1.00 35.44 138 MET A O 1
ATOM 770 N N . ILE A 1 139 ? 12.497 -12.414 17.538 1.00 38.16 139 ILE A N 1
ATOM 771 C CA . ILE A 1 139 ? 13.564 -13.071 18.296 1.00 36.93 139 ILE A CA 1
ATOM 772 C C . ILE A 1 139 ? 14.956 -12.458 18.173 1.00 38.30 139 ILE A C 1
ATOM 773 O O . ILE A 1 139 ? 15.884 -12.906 18.856 1.00 37.89 139 ILE A O 1
ATOM 778 N N . LYS A 1 140 ? 15.111 -11.452 17.313 1.00 39.91 140 LYS A N 1
ATOM 779 C CA . LYS A 1 140 ? 16.441 -10.888 17.021 1.00 38.44 140 LYS A CA 1
ATOM 780 C C . LYS A 1 140 ? 17.229 -10.385 18.248 1.00 39.66 140 LYS A C 1
ATOM 781 O O . LYS A 1 140 ? 18.466 -10.404 18.244 1.00 35.21 140 LYS A O 1
ATOM 787 N N . ALA A 1 141 ? 16.523 -9.935 19.287 1.00 39.80 141 ALA A N 1
ATOM 788 C CA . ALA A 1 141 ? 17.190 -9.481 20.509 1.00 40.74 141 ALA A CA 1
ATOM 789 C C . ALA A 1 141 ? 17.732 -10.647 21.335 1.00 42.29 141 ALA A C 1
ATOM 790 O O . ALA A 1 141 ? 18.638 -10.466 22.157 1.00 44.52 141 ALA A O 1
ATOM 792 N N . VAL A 1 142 ? 17.174 -11.835 21.114 1.00 41.25 142 VAL A N 1
ATOM 793 C CA . VAL A 1 142 ? 17.608 -13.044 21.811 1.00 42.42 142 VAL A CA 1
ATOM 794 C C . VAL A 1 142 ? 18.640 -13.815 20.985 1.00 43.73 142 VAL A C 1
ATOM 795 O O . VAL A 1 142 ? 19.604 -14.343 21.541 1.00 44.77 142 VAL A O 1
ATOM 799 N N . ASP A 1 143 ? 18.441 -13.871 19.665 1.00 42.98 143 ASP A N 1
ATOM 800 C CA . ASP A 1 143 ? 19.330 -14.617 18.773 1.00 42.25 143 ASP A CA 1
ATOM 801 C C . ASP A 1 143 ? 19.557 -13.872 17.454 1.00 40.86 143 ASP A C 1
ATOM 802 O O . ASP A 1 143 ? 18.948 -14.192 16.442 1.00 41.09 143 ASP A O 1
ATOM 807 N N . PRO A 1 144 ? 20.456 -12.878 17.464 1.00 40.37 144 PRO A N 1
ATOM 808 C CA . PRO A 1 144 ? 20.671 -12.044 16.280 1.00 38.38 144 PRO A CA 1
ATOM 809 C C . PRO A 1 144 ? 21.306 -12.799 15.107 1.00 38.26 144 PRO A C 1
ATOM 810 O O . PRO A 1 144 ? 21.130 -12.399 13.955 1.00 37.25 144 PRO A O 1
ATOM 814 N N . GLY A 1 145 ? 21.995 -13.900 15.388 1.00 34.79 145 GLY A N 1
ATOM 815 C CA . GLY A 1 145 ? 22.577 -14.722 14.331 1.00 35.57 145 GLY A CA 1
ATOM 816 C C . GLY A 1 145 ? 21.627 -15.697 13.652 1.00 35.15 145 GLY A C 1
ATOM 817 O O . GLY A 1 145 ? 22.026 -16.404 12.723 1.00 33.61 145 GLY A O 1
ATOM 818 N N . ALA A 1 146 ? 20.374 -15.746 14.109 1.00 33.25 146 ALA A N 1
ATOM 819 C CA . ALA A 1 146 ? 19.364 -16.618 13.499 1.00 34.05 146 ALA A CA 1
ATOM 820 C C . ALA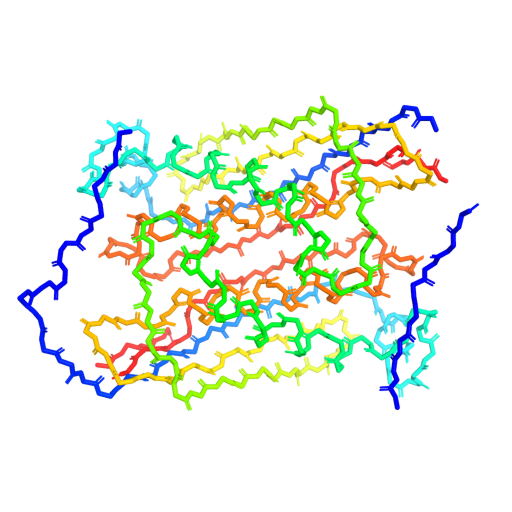 A 1 146 ? 19.329 -16.489 11.962 1.00 35.37 146 ALA A C 1
ATOM 821 O O . ALA A 1 146 ? 19.460 -15.378 11.430 1.00 37.07 146 ALA A O 1
ATOM 823 N N . LEU A 1 147 ? 19.162 -17.620 11.270 1.00 36.41 147 LEU A N 1
ATOM 824 C CA . LEU A 1 147 ? 19.243 -17.719 9.789 1.00 37.91 147 LEU A CA 1
ATOM 825 C C . LEU A 1 147 ? 17.895 -18.061 9.188 1.00 37.01 147 LEU A C 1
ATOM 826 O O . LEU A 1 147 ? 17.113 -18.784 9.819 1.00 36.57 147 LEU A O 1
ATOM 831 N N . ILE A 1 148 ? 17.637 -17.549 7.978 1.00 34.43 148 ILE A N 1
ATOM 832 C CA . ILE A 1 148 ? 16.469 -17.929 7.174 1.00 34.85 148 ILE A CA 1
ATOM 833 C C . ILE A 1 148 ? 16.975 -18.706 5.955 1.00 37.19 148 ILE A C 1
ATOM 834 O O . ILE A 1 148 ? 17.726 -18.182 5.124 1.00 37.37 148 ILE A 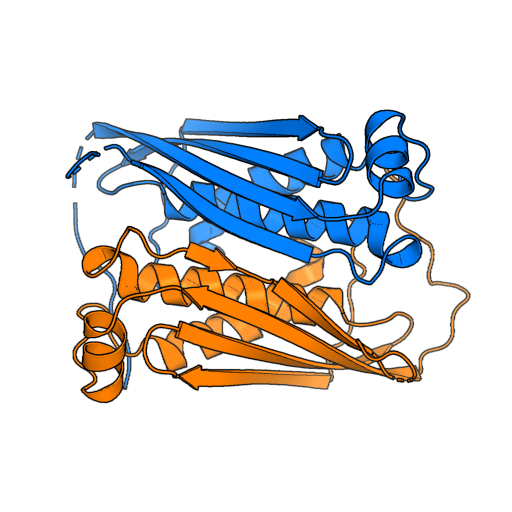O 1
ATOM 839 N N . ASP A 1 149 ? 16.561 -19.962 5.864 1.00 38.45 149 ASP A N 1
ATOM 840 C CA . ASP A 1 149 ? 17.194 -20.901 4.962 1.00 41.70 149 ASP A CA 1
ATOM 841 C C . ASP A 1 149 ? 16.192 -21.668 4.119 1.00 38.77 149 ASP A C 1
ATOM 842 O O . ASP A 1 149 ? 15.043 -21.849 4.512 1.00 36.81 149 ASP A O 1
ATOM 847 N N . ASP A 1 150 ? 16.639 -22.096 2.946 1.00 39.48 150 ASP A N 1
ATOM 848 C CA . ASP A 1 150 ? 15.950 -23.129 2.168 1.00 41.00 150 ASP A CA 1
ATOM 849 C C . ASP A 1 150 ? 14.508 -22.726 1.791 1.00 36.33 150 ASP A C 1
ATOM 850 O O . ASP A 1 150 ? 13.575 -23.514 1.903 1.00 36.38 150 ASP A O 1
ATOM 855 N N . ILE A 1 151 ? 14.341 -21.489 1.345 1.00 34.67 151 ILE A N 1
ATOM 856 C CA . ILE A 1 151 ? 13.073 -21.028 0.798 1.00 34.67 151 ILE A CA 1
ATOM 857 C C . ILE A 1 151 ? 12.904 -21.580 -0.629 1.00 35.04 151 ILE A C 1
ATOM 858 O O . ILE A 1 151 ? 13.728 -21.321 -1.514 1.00 37.46 151 ILE A O 1
ATOM 863 N N . ARG A 1 152 ? 11.844 -22.352 -0.843 1.00 37.56 152 ARG A N 1
ATOM 864 C CA . ARG A 1 152 ? 11.677 -23.097 -2.097 1.00 38.52 152 ARG A CA 1
ATOM 865 C C . ARG A 1 152 ? 10.212 -23.425 -2.401 1.00 38.39 152 ARG A C 1
ATOM 866 O O . ARG A 1 152 ? 9.381 -23.444 -1.493 1.00 37.14 152 ARG A O 1
ATOM 874 N N . VAL A 1 153 ? 9.908 -23.665 -3.683 1.00 38.00 153 VAL A N 1
ATOM 875 C CA . VAL A 1 153 ? 8.589 -24.161 -4.098 1.00 40.14 153 VAL A CA 1
ATOM 876 C C . VAL A 1 153 ? 8.532 -25.682 -3.917 1.00 42.42 153 VAL A C 1
ATOM 877 O O . VAL A 1 153 ? 9.442 -26.403 -4.336 1.00 44.37 153 VAL A O 1
ATOM 881 N N . LEU A 1 154 ? 7.461 -26.159 -3.296 1.00 46.59 154 LEU A N 1
ATOM 882 C CA . LEU A 1 154 ? 7.253 -27.591 -3.066 1.00 48.13 154 LEU A CA 1
ATOM 883 C C . LEU A 1 154 ? 6.268 -28.192 -4.074 1.00 51.52 154 LEU A C 1
ATOM 884 O O . LEU A 1 154 ? 6.394 -29.352 -4.467 1.00 53.90 154 LEU A O 1
ATOM 889 N N . HIS A 1 155 ? 5.292 -27.390 -4.489 1.00 55.54 155 HIS A N 1
ATOM 890 C CA . HIS A 1 155 ? 4.233 -27.846 -5.380 1.00 57.23 155 HIS A CA 1
ATOM 891 C C . HIS A 1 155 ? 3.646 -26.692 -6.142 1.00 58.43 155 HIS A C 1
ATOM 892 O O . HIS A 1 155 ? 3.455 -25.602 -5.597 1.00 55.36 155 HIS A O 1
ATOM 899 N N . LYS A 1 156 ? 3.369 -26.922 -7.420 1.00 59.48 156 LYS A N 1
ATOM 900 C CA . LYS A 1 156 ? 2.765 -25.910 -8.275 1.00 64.96 156 LYS A CA 1
ATOM 901 C C . LYS A 1 156 ? 1.797 -26.571 -9.247 1.00 69.57 156 LYS A C 1
ATOM 902 O O . LYS A 1 156 ? 2.086 -27.638 -9.794 1.00 70.89 156 LYS A O 1
ATOM 904 N N . GLU A 1 157 ? 0.648 -25.930 -9.448 1.00 73.03 157 GLU A N 1
ATOM 905 C CA . GLU A 1 157 ? -0.402 -26.446 -10.325 1.00 76.44 157 GLU A CA 1
ATOM 906 C C . GLU A 1 157 ? -0.822 -25.411 -11.362 1.00 76.45 157 GLU A C 1
ATOM 907 O O . GLU A 1 157 ? -0.800 -24.209 -11.095 1.00 76.58 157 GLU A O 1
ATOM 913 N N . THR A 1 165 ? 3.176 -27.523 -17.262 1.00 78.77 165 THR A N 1
ATOM 914 C CA . THR A 1 165 ? 2.339 -26.572 -16.539 1.00 83.09 165 THR A CA 1
ATOM 915 C C . THR A 1 165 ? 1.555 -27.240 -15.398 1.00 86.42 165 THR A C 1
ATOM 916 O O . THR A 1 165 ? 0.337 -27.440 -15.490 1.00 90.21 165 THR A O 1
ATOM 918 N N . ARG A 1 166 ? 2.266 -27.586 -14.324 1.00 87.33 166 ARG A N 1
ATOM 919 C CA . ARG A 1 166 ? 1.647 -28.183 -13.139 1.00 88.36 166 ARG A CA 1
ATOM 920 C C . ARG A 1 166 ? 2.368 -29.391 -12.559 1.00 88.88 166 ARG A C 1
ATOM 921 O O . ARG A 1 166 ? 1.939 -30.529 -12.761 1.00 89.38 166 ARG A O 1
ATOM 922 N N . ARG A 1 167 ? 3.460 -29.135 -11.834 1.00 88.01 167 ARG A N 1
ATOM 923 C CA . ARG A 1 167 ? 4.207 -30.172 -11.109 1.00 85.43 167 ARG A CA 1
ATOM 924 C C . ARG A 1 167 ? 5.134 -29.558 -10.053 1.00 84.04 167 ARG A C 1
ATOM 925 O O . ARG A 1 167 ? 4.908 -29.686 -8.847 1.00 78.19 167 ARG A O 1
ATOM 927 N N . ALA B 1 23 ? -1.612 -11.467 20.220 1.00 65.93 23 ALA B N 1
ATOM 928 C CA . ALA B 1 23 ? -0.881 -11.498 21.515 1.00 69.88 23 ALA B CA 1
ATOM 929 C C . ALA B 1 23 ? 0.543 -10.969 21.302 1.00 72.64 23 ALA B C 1
ATOM 930 O O . ALA B 1 23 ? 1.500 -11.743 21.230 1.00 74.88 23 ALA B O 1
ATOM 932 N N . ALA B 1 24 ? 0.667 -9.644 21.188 1.00 71.95 24 ALA B N 1
ATOM 933 C CA . ALA B 1 24 ? 1.914 -9.001 20.766 1.00 70.78 24 ALA B CA 1
ATOM 934 C C . ALA B 1 24 ? 2.079 -7.574 21.302 1.00 72.27 24 ALA B C 1
ATOM 935 O O . ALA B 1 24 ? 1.114 -6.813 21.399 1.00 66.73 24 ALA B O 1
ATOM 937 N N . HIS B 1 25 ? 3.315 -7.218 21.641 1.00 75.53 25 HIS B N 1
ATOM 938 C CA . HIS B 1 25 ? 3.624 -5.882 22.143 1.00 77.98 25 HIS B CA 1
ATOM 939 C C . HIS B 1 25 ? 4.794 -5.291 21.374 1.00 77.67 25 HIS B C 1
ATOM 940 O O . HIS B 1 25 ? 5.906 -5.827 21.427 1.00 77.95 25 HIS B O 1
ATOM 942 N N . MET B 1 26 ? 4.542 -4.204 20.644 1.00 75.64 26 MET B N 1
ATOM 943 C CA . MET B 1 26 ? 5.633 -3.440 20.037 1.00 76.37 26 MET B CA 1
ATOM 944 C C . MET B 1 26 ? 6.494 -2.861 21.166 1.00 76.70 26 MET B C 1
ATOM 945 O O . MET B 1 26 ? 5.959 -2.354 22.162 1.00 75.69 26 MET B O 1
ATOM 950 N N . VAL B 1 27 ? 7.816 -2.981 21.024 1.00 72.57 27 VAL B N 1
ATOM 951 C CA . VAL B 1 27 ? 8.757 -2.421 21.998 1.00 68.00 27 VAL B CA 1
ATOM 952 C C . VAL B 1 27 ? 8.793 -0.900 21.889 1.00 63.25 27 VAL B C 1
ATOM 953 O O . VAL B 1 27 ? 8.907 -0.350 20.795 1.00 59.91 27 VAL B O 1
ATOM 955 N N . ASP B 1 28 ? 8.686 -0.231 23.032 1.00 62.26 28 ASP B N 1
ATOM 956 C CA . ASP B 1 28 ? 8.725 1.225 23.089 1.00 61.70 28 ASP B CA 1
ATOM 957 C C . ASP B 1 28 ? 10.156 1.778 22.969 1.00 58.78 28 ASP B C 1
ATOM 958 O O . ASP B 1 28 ? 10.994 1.568 23.846 1.00 57.86 28 ASP B O 1
ATOM 963 N N . ILE B 1 29 ? 10.411 2.485 21.871 1.00 57.19 29 ILE B N 1
ATOM 964 C CA . ILE B 1 29 ? 11.710 3.099 21.596 1.00 59.07 29 ILE B CA 1
ATOM 965 C C . ILE B 1 29 ? 11.744 4.575 22.030 1.00 60.62 29 ILE B C 1
ATOM 966 O O . ILE B 1 29 ? 12.688 5.308 21.702 1.00 57.47 29 ILE B O 1
ATOM 968 N N . THR B 1 30 ? 10.710 4.995 22.764 1.00 63.88 30 THR B N 1
ATOM 969 C CA . THR B 1 30 ? 10.527 6.402 23.161 1.00 71.68 30 THR B CA 1
ATOM 970 C C . THR B 1 30 ? 11.673 6.938 24.040 1.00 75.29 30 THR B C 1
ATOM 971 O O . THR B 1 30 ? 12.104 8.080 23.868 1.00 77.33 30 THR B O 1
ATOM 975 N N . GLU B 1 31 ? 12.169 6.103 24.955 1.00 79.37 31 GLU B N 1
ATOM 976 C CA . GLU B 1 31 ? 13.306 6.466 25.802 1.00 80.17 31 GLU B CA 1
ATOM 977 C C . GLU B 1 31 ? 14.607 5.888 25.227 1.00 81.82 31 GLU B C 1
ATOM 978 O O . GLU B 1 31 ? 15.312 5.111 25.880 1.00 84.73 31 GLU B O 1
ATOM 980 N N . LYS B 1 32 ? 14.894 6.277 23.984 1.00 82.76 32 LYS B N 1
ATOM 981 C CA . LYS B 1 32 ? 16.122 5.913 23.278 1.00 78.46 32 LYS B CA 1
ATOM 982 C C . LYS B 1 32 ? 16.554 7.068 22.373 1.00 77.41 32 LYS B C 1
ATOM 983 O O . LYS B 1 32 ? 15.719 7.687 21.704 1.00 73.98 32 LYS B O 1
ATOM 985 N N . ALA B 1 33 ? 17.855 7.358 22.358 1.00 74.74 33 ALA B N 1
ATOM 986 C CA . ALA B 1 33 ? 18.400 8.450 21.545 1.00 73.85 33 ALA B CA 1
ATOM 987 C C . ALA B 1 33 ? 18.630 8.044 20.079 1.00 72.09 33 ALA B C 1
ATOM 988 O O . ALA B 1 33 ? 18.828 6.865 19.770 1.00 69.23 33 ALA B O 1
ATOM 990 N N . THR B 1 34 ? 18.593 9.030 19.183 1.00 73.34 34 THR B N 1
ATOM 991 C CA . THR B 1 34 ? 18.858 8.798 17.760 1.00 72.25 34 THR B CA 1
ATOM 992 C C . THR B 1 34 ? 20.358 8.805 17.496 1.00 71.73 34 THR B C 1
ATOM 993 O O . THR B 1 34 ? 21.051 9.770 17.835 1.00 73.87 34 THR B O 1
ATOM 997 N N . THR B 1 35 ? 20.854 7.721 16.904 1.00 66.50 35 THR B N 1
ATOM 998 C CA . THR B 1 35 ? 22.247 7.652 16.472 1.00 61.95 35 THR B CA 1
ATOM 999 C C . THR B 1 35 ? 22.310 7.317 14.987 1.00 60.44 35 THR B C 1
ATOM 1000 O O . THR B 1 35 ? 21.324 6.851 14.405 1.00 61.29 35 THR B O 1
ATOM 1004 N N . LYS B 1 36 ? 23.472 7.561 14.385 1.00 55.22 36 LYS B N 1
ATOM 1005 C CA . LYS B 1 36 ? 23.734 7.184 13.006 1.00 53.80 36 LYS B CA 1
ATOM 1006 C C . LYS B 1 36 ? 24.058 5.687 12.935 1.00 53.73 36 LYS B C 1
ATOM 1007 O O . LYS B 1 36 ? 25.040 5.235 13.517 1.00 57.63 36 LYS B O 1
ATOM 1009 N N . ARG B 1 37 ? 23.223 4.924 12.228 1.00 50.98 37 ARG B N 1
ATOM 1010 C CA . ARG B 1 37 ? 23.348 3.463 12.181 1.00 50.16 37 ARG B CA 1
ATOM 1011 C C . ARG B 1 37 ? 23.516 2.884 10.779 1.00 49.04 37 ARG B C 1
ATOM 1012 O O . ARG B 1 37 ? 23.024 3.437 9.788 1.00 46.50 37 ARG B O 1
ATOM 1020 N N . THR B 1 38 ? 24.218 1.757 10.713 1.00 45.83 38 THR B N 1
ATOM 1021 C CA . THR B 1 38 ? 24.320 0.993 9.482 1.00 45.34 38 THR B CA 1
ATOM 1022 C C . THR B 1 38 ? 24.179 -0.510 9.729 1.00 42.51 38 THR B C 1
ATOM 1023 O O . THR B 1 38 ? 24.716 -1.058 10.707 1.00 41.95 38 THR B O 1
ATOM 1027 N N . ALA B 1 39 ? 23.429 -1.167 8.847 1.00 38.77 39 ALA B N 1
ATOM 1028 C CA . ALA B 1 39 ? 23.296 -2.616 8.906 1.00 38.06 39 ALA B CA 1
ATOM 1029 C C . ALA B 1 39 ? 23.531 -3.231 7.544 1.00 36.74 39 ALA B C 1
ATOM 1030 O O . ALA B 1 39 ? 23.171 -2.654 6.519 1.00 37.59 39 ALA B O 1
ATOM 1032 N N . VAL B 1 40 ? 24.140 -4.412 7.551 1.00 36.46 40 VAL B N 1
ATOM 1033 C CA . VAL B 1 40 ? 24.408 -5.172 6.345 1.00 34.17 40 VAL B CA 1
ATOM 1034 C C . VAL B 1 40 ? 23.859 -6.593 6.499 1.00 34.54 40 VAL B C 1
ATOM 1035 O O . VAL B 1 40 ? 24.124 -7.289 7.498 1.00 35.09 40 VAL B O 1
ATOM 1039 N N . ALA B 1 41 ? 23.105 -7.018 5.497 1.00 32.40 41 ALA B N 1
ATOM 1040 C CA . ALA B 1 41 ? 22.557 -8.363 5.459 1.00 32.39 41 ALA B CA 1
ATOM 1041 C C . ALA B 1 41 ? 22.929 -9.005 4.126 1.00 31.68 41 ALA B C 1
ATOM 1042 O O . ALA B 1 41 ? 23.185 -8.298 3.155 1.00 30.29 41 ALA B O 1
ATOM 1044 N N . ALA B 1 42 ? 22.946 -10.337 4.087 1.00 33.17 42 ALA B N 1
ATOM 1045 C CA . ALA B 1 42 ? 23.200 -11.073 2.840 1.00 33.82 42 ALA B CA 1
ATOM 1046 C C . ALA B 1 42 ? 22.241 -12.245 2.658 1.00 33.75 42 ALA B C 1
ATOM 1047 O O . ALA B 1 42 ? 21.477 -12.601 3.575 1.00 32.86 42 ALA B O 1
ATOM 1049 N N . GLY B 1 43 ? 22.292 -12.840 1.467 1.00 32.81 43 GLY B N 1
ATOM 1050 C CA . GLY B 1 43 ? 21.441 -13.970 1.103 1.00 31.64 43 GLY B CA 1
ATOM 1051 C C . GLY B 1 43 ? 21.925 -14.497 -0.229 1.00 34.13 43 GLY B C 1
ATOM 1052 O O . GLY B 1 43 ? 22.739 -13.852 -0.897 1.00 32.77 43 GLY B O 1
ATOM 1053 N N . ILE B 1 44 ? 21.434 -15.666 -0.624 1.00 35.01 44 ILE B N 1
ATOM 1054 C CA . ILE B 1 44 ? 21.955 -16.333 -1.815 1.00 36.85 44 ILE B CA 1
ATOM 1055 C C . ILE B 1 44 ? 20.854 -17.051 -2.597 1.00 37.45 44 ILE B C 1
ATOM 1056 O O . ILE B 1 44 ? 20.040 -17.775 -2.028 1.00 37.86 44 ILE B O 1
ATOM 1061 N N . LEU B 1 45 ? 20.817 -16.821 -3.903 1.00 36.26 45 LEU B N 1
ATOM 1062 C CA . LEU B 1 45 ? 19.936 -17.590 -4.767 1.00 38.06 45 LEU B CA 1
ATOM 1063 C C . LEU B 1 45 ? 20.727 -18.741 -5.403 1.00 38.10 45 LEU B C 1
ATOM 1064 O O . LEU B 1 45 ? 21.684 -18.502 -6.132 1.00 35.08 45 LEU B O 1
ATOM 1069 N N . ARG B 1 46 ? 20.334 -19.979 -5.107 1.00 39.33 46 ARG B N 1
ATOM 1070 C CA . ARG B 1 46 ? 21.006 -21.152 -5.683 1.00 42.21 46 ARG B CA 1
ATOM 1071 C C . ARG B 1 46 ? 20.352 -21.545 -7.010 1.00 39.54 46 ARG B C 1
ATOM 1072 O O . ARG B 1 46 ? 19.246 -22.076 -7.032 1.00 41.29 46 ARG B O 1
ATOM 1080 N N . THR B 1 47 ? 21.029 -21.275 -8.116 1.00 40.33 47 THR B N 1
ATOM 1081 C CA . THR B 1 47 ? 20.422 -21.516 -9.429 1.00 44.50 47 THR B CA 1
ATOM 1082 C C . THR B 1 47 ? 21.297 -22.387 -10.373 1.00 44.27 47 THR B C 1
ATOM 1083 O O . THR B 1 47 ? 22.083 -23.199 -9.903 1.00 43.37 47 THR B O 1
ATOM 1087 N N . SER B 1 48 ? 21.151 -22.223 -11.686 1.00 46.90 48 SER B N 1
ATOM 1088 C CA . SER B 1 48 ? 21.847 -23.079 -12.655 1.00 47.58 48 SER B CA 1
ATOM 1089 C C . SER B 1 48 ? 22.863 -22.289 -13.471 1.00 47.27 48 SER B C 1
ATOM 1090 O O . SER B 1 48 ? 22.777 -21.058 -13.562 1.00 47.64 48 SER B O 1
ATOM 1093 N N . ALA B 1 49 ? 23.817 -23.005 -14.068 1.00 47.75 49 ALA B N 1
ATOM 1094 C CA . ALA B 1 49 ? 24.843 -22.395 -14.916 1.00 46.45 49 ALA B CA 1
ATOM 1095 C C . ALA B 1 49 ? 24.187 -21.720 -16.106 1.00 46.12 49 ALA B C 1
ATOM 1096 O O . ALA B 1 49 ? 24.621 -20.651 -16.545 1.00 43.45 49 ALA B O 1
ATOM 1098 N N . GLN B 1 50 ? 23.132 -22.353 -16.615 1.00 46.00 50 GLN B N 1
ATOM 1099 C CA . GLN B 1 50 ? 22.318 -21.768 -17.657 1.00 47.37 50 GLN B CA 1
ATOM 1100 C C . GLN B 1 50 ? 21.746 -20.404 -17.256 1.00 48.80 50 GLN B C 1
ATOM 1101 O O . GLN B 1 50 ? 21.778 -19.461 -18.056 1.00 51.10 50 GLN B O 1
ATOM 1107 N N . VAL B 1 51 ? 21.223 -20.309 -16.032 1.00 45.96 51 VAL B N 1
ATOM 1108 C CA . VAL B 1 51 ? 20.649 -19.054 -15.544 1.00 45.44 51 VAL B CA 1
ATOM 1109 C C . VAL B 1 51 ? 21.728 -17.978 -15.437 1.00 44.52 51 VAL B C 1
ATOM 1110 O O . VAL B 1 51 ? 21.524 -16.852 -15.885 1.00 45.42 51 VAL B O 1
ATOM 1114 N N . VAL B 1 52 ? 22.879 -18.340 -14.876 1.00 45.63 52 VAL B N 1
ATOM 1115 C CA . VAL B 1 52 ? 24.036 -17.450 -14.817 1.00 45.46 52 VAL B CA 1
ATOM 1116 C C . VAL B 1 52 ? 24.410 -17.008 -16.233 1.00 48.00 52 VAL B C 1
ATOM 1117 O O . VAL B 1 52 ? 24.692 -15.830 -16.474 1.00 49.86 52 VAL B O 1
ATOM 1121 N N . ALA B 1 53 ? 24.383 -17.955 -17.168 1.00 47.51 53 ALA B N 1
ATOM 1122 C CA . ALA B 1 53 ? 24.687 -17.666 -18.565 1.00 49.08 53 ALA B CA 1
ATOM 1123 C C . ALA B 1 53 ? 23.726 -16.620 -19.129 1.00 48.88 53 ALA B C 1
ATOM 1124 O O . ALA B 1 53 ? 24.162 -15.575 -19.609 1.00 50.70 53 ALA B O 1
ATOM 1126 N N . LEU B 1 54 ? 22.426 -16.886 -19.034 1.00 49.35 54 LEU B N 1
ATOM 1127 C CA . LEU B 1 54 ? 21.418 -15.965 -19.558 1.00 51.61 54 LEU B CA 1
ATOM 1128 C C . LEU B 1 54 ? 21.476 -14.575 -18.923 1.00 55.05 54 LEU B C 1
ATOM 1129 O O . LEU B 1 54 ? 21.083 -13.583 -19.549 1.00 58.18 54 LEU B O 1
ATOM 1134 N N . ILE B 1 55 ? 21.981 -14.504 -17.692 1.00 55.67 55 ILE B N 1
ATOM 1135 C CA . ILE B 1 55 ? 22.167 -13.223 -17.007 1.00 59.18 55 ILE B CA 1
ATOM 1136 C C . ILE B 1 55 ? 23.329 -12.422 -17.604 1.00 59.57 55 ILE B C 1
ATOM 1137 O O . ILE B 1 55 ? 23.166 -11.245 -17.916 1.00 63.34 55 ILE B O 1
ATOM 1142 N N . SER B 1 56 ? 24.483 -13.063 -17.780 1.00 63.06 56 SER B N 1
ATOM 1143 C CA . SER B 1 56 ? 25.655 -12.408 -18.364 1.00 63.94 56 SER B CA 1
ATOM 1144 C C . SER B 1 56 ? 25.446 -11.994 -19.820 1.00 66.21 56 SER B C 1
ATOM 1145 O O . SER B 1 56 ? 26.001 -10.991 -20.270 1.00 64.73 56 SER B O 1
ATOM 1148 N N . THR B 1 57 ? 24.644 -12.769 -20.547 1.00 66.11 57 THR B N 1
ATOM 1149 C CA . THR B 1 57 ? 24.337 -12.475 -21.945 1.00 67.89 57 THR B CA 1
ATOM 1150 C C . THR B 1 57 ? 23.164 -11.481 -22.101 1.00 67.55 57 THR B C 1
ATOM 1151 O O . THR B 1 57 ? 22.944 -10.922 -23.183 1.00 64.58 57 THR B O 1
ATOM 1155 N N . GLY B 1 58 ? 22.428 -11.265 -21.012 1.00 66.48 58 GLY B N 1
ATOM 1156 C CA . GLY B 1 58 ? 21.211 -10.452 -21.036 1.00 59.65 58 GLY B CA 1
ATOM 1157 C C . GLY B 1 58 ? 20.061 -11.153 -21.737 1.00 58.48 58 GLY B C 1
ATOM 1158 O O . GLY B 1 58 ? 19.178 -10.496 -22.291 1.00 57.31 58 GLY B O 1
ATOM 1159 N N . GLY B 1 59 ? 20.060 -12.487 -21.695 1.00 54.51 59 GLY B N 1
ATOM 1160 C CA . GLY B 1 59 ? 19.117 -13.282 -22.471 1.00 54.30 59 GLY B CA 1
ATOM 1161 C C . GLY B 1 59 ? 17.912 -13.852 -21.744 1.00 52.25 59 GLY B C 1
ATOM 1162 O O . GLY B 1 59 ? 17.210 -14.694 -22.299 1.00 53.46 59 GLY B O 1
ATOM 1163 N N . LEU B 1 60 ? 17.662 -13.410 -20.513 1.00 52.32 60 LEU B N 1
ATOM 1164 C CA . LEU B 1 60 ? 16.480 -13.860 -19.771 1.00 52.02 60 LEU B CA 1
ATOM 1165 C C . LEU B 1 60 ? 15.201 -13.380 -20.442 1.00 50.77 60 LEU B C 1
ATOM 1166 O O . LEU B 1 60 ? 15.127 -12.223 -20.876 1.00 51.18 60 LEU B O 1
ATOM 1171 N N . PRO B 1 61 ? 14.184 -14.257 -20.522 1.00 47.30 61 PRO B N 1
ATOM 1172 C CA . PRO B 1 61 ? 12.928 -13.866 -21.159 1.00 46.99 61 PRO B CA 1
ATOM 1173 C C . PRO B 1 61 ? 12.314 -12.603 -20.545 1.00 48.22 61 PRO B C 1
ATOM 1174 O O . PRO B 1 61 ? 11.836 -11.728 -21.270 1.00 50.07 61 PRO B O 1
ATOM 1178 N N . LYS B 1 62 ? 12.359 -12.492 -19.225 1.00 47.30 62 LYS B N 1
ATOM 1179 C CA . LYS B 1 62 ? 11.626 -11.431 -18.546 1.00 47.57 62 LYS B CA 1
ATOM 1180 C C . LYS B 1 62 ? 12.397 -10.101 -18.488 1.00 44.29 62 LYS B C 1
ATOM 1181 O O . LYS B 1 62 ? 11.819 -9.057 -18.199 1.00 42.18 62 LYS B O 1
ATOM 1187 N N . GLY B 1 63 ? 13.695 -10.149 -18.777 1.00 42.23 63 GLY B N 1
ATOM 1188 C CA . GLY B 1 63 ? 14.514 -8.943 -18.868 1.00 40.77 63 GLY B CA 1
ATOM 1189 C C . GLY B 1 63 ? 15.684 -8.934 -17.905 1.00 41.45 63 GLY B C 1
ATOM 1190 O O . GLY B 1 63 ? 16.182 -9.990 -17.512 1.00 43.56 63 GLY B O 1
ATOM 1191 N N . ASP B 1 64 ? 16.126 -7.733 -17.535 1.00 41.69 64 ASP B N 1
ATOM 1192 C CA . ASP B 1 64 ? 17.282 -7.539 -16.661 1.00 42.19 64 ASP B CA 1
ATOM 1193 C C . ASP B 1 64 ? 16.927 -7.888 -15.213 1.00 41.03 64 ASP B C 1
ATOM 1194 O O . ASP B 1 64 ? 16.394 -7.050 -14.478 1.00 40.17 64 ASP B O 1
ATOM 1199 N N . ALA B 1 65 ? 17.217 -9.130 -14.821 1.00 39.55 65 ALA B N 1
ATOM 1200 C CA . ALA B 1 65 ? 16.967 -9.602 -13.459 1.00 39.09 65 ALA B CA 1
ATOM 1201 C C . ALA B 1 65 ? 17.635 -8.741 -12.385 1.00 39.60 65 ALA B C 1
ATOM 1202 O O . ALA B 1 65 ? 16.995 -8.396 -11.391 1.00 40.47 65 ALA B O 1
ATOM 1204 N N . LEU B 1 66 ? 18.912 -8.405 -12.582 1.00 38.83 66 LEU B N 1
ATOM 1205 C CA . LEU B 1 66 ? 19.687 -7.709 -11.549 1.00 38.68 66 LEU B CA 1
ATOM 1206 C C . LEU B 1 66 ? 19.143 -6.305 -11.252 1.00 39.17 66 LEU B C 1
ATOM 1207 O O . LEU B 1 66 ? 18.910 -5.956 -10.093 1.00 39.55 66 LEU B O 1
ATOM 1212 N N . ALA B 1 67 ? 18.936 -5.516 -12.299 1.00 37.48 67 ALA B N 1
ATOM 1213 C CA . ALA B 1 67 ? 18.384 -4.174 -12.156 1.00 39.16 67 ALA B CA 1
ATOM 1214 C C . ALA B 1 67 ? 16.999 -4.217 -11.540 1.00 37.33 67 ALA B C 1
ATOM 1215 O O . ALA B 1 67 ? 16.698 -3.426 -10.652 1.00 39.97 67 ALA B O 1
ATOM 1217 N N . THR B 1 68 ? 16.168 -5.155 -11.990 1.00 35.80 68 THR B N 1
ATOM 1218 C CA . THR B 1 68 ? 14.805 -5.264 -11.481 1.00 36.14 68 THR B CA 1
ATOM 1219 C C . THR B 1 68 ? 14.817 -5.601 -9.982 1.00 35.30 68 THR B C 1
ATOM 1220 O O . THR B 1 68 ? 14.080 -5.001 -9.200 1.00 33.33 68 THR B O 1
ATOM 1224 N N . ALA B 1 69 ? 15.680 -6.534 -9.592 1.00 34.37 69 ALA B N 1
ATOM 1225 C CA . ALA B 1 69 ? 15.730 -6.992 -8.209 1.00 33.02 69 ALA B CA 1
ATOM 1226 C C . ALA B 1 69 ? 16.353 -5.961 -7.281 1.00 33.53 69 ALA B C 1
ATOM 1227 O O . ALA B 1 69 ? 15.938 -5.832 -6.135 1.00 34.41 69 ALA B O 1
ATOM 1229 N N . ARG B 1 70 ? 17.339 -5.223 -7.780 1.00 33.13 70 ARG B N 1
ATOM 1230 C CA . ARG B 1 70 ? 17.914 -4.122 -7.018 1.00 35.87 70 ARG B CA 1
ATOM 1231 C C . ARG B 1 70 ? 16.838 -3.106 -6.649 1.00 34.95 70 ARG B C 1
ATOM 1232 O O . ARG B 1 70 ? 16.734 -2.713 -5.479 1.00 35.58 70 ARG B O 1
ATOM 1240 N N . VAL B 1 71 ? 16.039 -2.705 -7.639 1.00 33.42 71 VAL B N 1
ATOM 1241 C CA . VAL B 1 71 ? 14.961 -1.728 -7.427 1.00 34.38 71 VAL B CA 1
ATOM 1242 C C . VAL B 1 71 ? 13.899 -2.277 -6.480 1.00 33.07 71 VAL B C 1
ATOM 1243 O O . VAL B 1 71 ? 13.407 -1.554 -5.609 1.00 34.57 71 VAL B O 1
ATOM 1247 N N . ALA B 1 72 ? 13.554 -3.553 -6.634 1.00 32.38 72 ALA B N 1
ATOM 1248 C CA . ALA B 1 72 ? 12.576 -4.186 -5.730 1.00 32.72 72 ALA B CA 1
ATOM 1249 C C . ALA B 1 72 ? 13.079 -4.253 -4.273 1.00 32.60 72 ALA B C 1
ATOM 1250 O O . ALA B 1 72 ? 12.306 -4.013 -3.320 1.00 29.57 72 ALA B O 1
ATOM 1252 N N . GLY B 1 73 ? 14.373 -4.557 -4.115 1.00 31.13 73 GLY B N 1
ATOM 1253 C CA . GLY B 1 73 ? 15.019 -4.616 -2.787 1.00 32.17 73 GLY B CA 1
ATOM 1254 C C . GLY B 1 73 ? 15.080 -3.252 -2.108 1.00 31.52 73 GLY B C 1
ATOM 1255 O O . GLY B 1 73 ? 14.884 -3.135 -0.892 1.00 32.29 73 GLY B O 1
ATOM 1256 N N . ILE B 1 74 ? 15.326 -2.211 -2.895 1.00 32.38 74 ILE B N 1
ATOM 1257 C CA . ILE B 1 74 ? 15.388 -0.849 -2.365 1.00 33.17 74 ILE B CA 1
ATOM 1258 C C . ILE B 1 74 ? 14.013 -0.399 -1.878 1.00 31.91 74 ILE B C 1
ATOM 1259 O O . ILE B 1 74 ? 13.864 0.060 -0.742 1.00 30.16 74 ILE B O 1
ATOM 1264 N N . MET B 1 75 ? 13.005 -0.577 -2.723 1.00 32.41 75 MET B N 1
ATOM 1265 C CA . MET B 1 75 ? 11.644 -0.214 -2.372 1.00 33.53 75 MET B CA 1
ATOM 1266 C C . MET B 1 75 ? 11.134 -0.988 -1.163 1.00 33.11 75 MET B C 1
ATOM 1267 O O . MET B 1 75 ? 10.475 -0.423 -0.293 1.00 36.68 75 MET B O 1
ATOM 1272 N N . ALA B 1 76 ? 11.458 -2.273 -1.092 1.00 31.95 76 ALA B N 1
ATOM 1273 C CA . ALA B 1 76 ? 11.005 -3.098 0.020 1.00 31.95 76 ALA B CA 1
ATOM 1274 C C . ALA B 1 76 ? 11.661 -2.669 1.318 1.00 30.56 76 ALA B C 1
ATOM 1275 O O . ALA B 1 76 ? 11.011 -2.655 2.355 1.00 31.95 76 ALA B O 1
ATOM 1277 N N . ALA B 1 77 ? 12.940 -2.313 1.270 1.00 29.70 77 ALA B N 1
ATOM 1278 C CA . ALA B 1 77 ? 13.596 -1.769 2.469 1.00 30.02 77 ALA B CA 1
ATOM 1279 C C . ALA B 1 77 ? 12.744 -0.683 3.137 1.00 29.60 77 ALA B C 1
ATOM 1280 O O . ALA B 1 77 ? 12.582 -0.680 4.357 1.00 29.99 77 ALA B O 1
ATOM 1282 N N . LYS B 1 78 ? 12.214 0.231 2.326 1.00 30.10 78 LYS B N 1
ATOM 1283 C CA . LYS B 1 78 ? 11.363 1.334 2.783 1.00 32.48 78 LYS B CA 1
ATOM 1284 C C . LYS B 1 78 ? 10.010 0.836 3.298 1.00 32.98 78 LYS B C 1
ATOM 1285 O O . LYS B 1 78 ? 9.423 1.462 4.171 1.00 33.22 78 LYS B O 1
ATOM 1291 N N . ARG B 1 79 ? 9.529 -0.288 2.759 1.00 31.35 79 ARG B N 1
ATOM 1292 C CA . ARG B 1 79 ? 8.212 -0.832 3.123 1.00 33.02 79 ARG B CA 1
ATOM 1293 C C . ARG B 1 79 ? 8.271 -1.792 4.313 1.00 33.13 79 ARG B C 1
ATOM 1294 O O . ARG B 1 79 ? 7.267 -2.400 4.672 1.00 33.70 79 ARG B O 1
ATOM 1302 N N . THR B 1 80 ? 9.446 -1.926 4.922 1.00 33.62 80 THR B N 1
ATOM 1303 C CA . THR B 1 80 ? 9.636 -2.854 6.042 1.00 34.20 80 THR B CA 1
ATOM 1304 C C . THR B 1 80 ? 8.549 -2.780 7.112 1.00 34.49 80 THR B C 1
ATOM 1305 O O . THR B 1 80 ? 7.943 -3.798 7.449 1.00 34.56 80 THR B O 1
ATOM 1309 N N . SER B 1 81 ? 8.275 -1.584 7.628 1.00 34.94 81 SER B N 1
ATOM 1310 C CA . SER B 1 81 ? 7.321 -1.453 8.728 1.00 35.77 81 SER B CA 1
ATOM 1311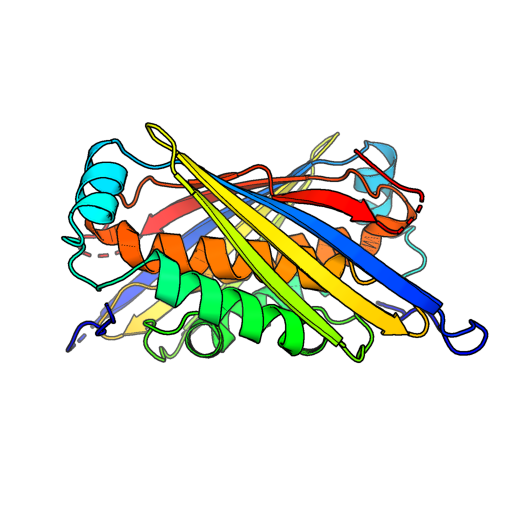 C C . SER B 1 81 ? 5.866 -1.743 8.316 1.00 36.26 81 SER B C 1
ATOM 1312 O O . SER B 1 81 ? 5.027 -2.019 9.166 1.00 35.83 81 SER B O 1
ATOM 1315 N N . ASP B 1 82 ? 5.595 -1.715 7.010 1.00 36.08 82 ASP B N 1
ATOM 1316 C CA . ASP B 1 82 ? 4.309 -2.134 6.447 1.00 36.31 82 ASP B CA 1
ATOM 1317 C C . ASP B 1 82 ? 4.143 -3.648 6.444 1.00 35.14 82 ASP B C 1
ATOM 1318 O O . ASP B 1 82 ? 3.029 -4.145 6.544 1.00 33.42 82 ASP B O 1
ATOM 1323 N N . LEU B 1 83 ? 5.251 -4.374 6.288 1.00 33.52 83 LEU B N 1
ATOM 1324 C CA . LEU B 1 83 ? 5.218 -5.833 6.162 1.00 33.29 83 LEU B CA 1
ATOM 1325 C C . LEU B 1 83 ? 5.379 -6.554 7.479 1.00 34.30 83 LEU B C 1
ATOM 1326 O O . LEU B 1 83 ? 4.746 -7.591 7.703 1.00 35.47 83 LEU B O 1
ATOM 1331 N N . ILE B 1 84 ? 6.254 -6.023 8.332 1.00 34.80 84 ILE B N 1
ATOM 1332 C CA . ILE B 1 84 ? 6.600 -6.665 9.599 1.00 33.39 84 ILE B CA 1
ATOM 1333 C C . ILE B 1 84 ? 5.897 -5.930 10.736 1.00 31.96 84 ILE B C 1
ATOM 1334 O O . ILE B 1 84 ? 6.275 -4.815 11.087 1.00 30.87 84 ILE B O 1
ATOM 1339 N N . PRO B 1 85 ? 4.878 -6.573 11.324 1.00 31.52 85 PRO B N 1
ATOM 1340 C CA . PRO B 1 85 ? 3.928 -5.942 12.241 1.00 31.32 85 PRO B CA 1
ATOM 1341 C C . PRO B 1 85 ? 4.572 -5.153 13.375 1.00 31.64 85 PRO B C 1
ATOM 1342 O O . PRO B 1 85 ? 4.136 -4.046 13.652 1.00 30.40 85 PRO B O 1
ATOM 1346 N N . LEU B 1 86 ? 5.602 -5.701 14.021 1.00 32.21 86 LEU B N 1
ATOM 1347 C CA . LEU B 1 86 ? 6.186 -5.016 15.171 1.00 35.02 86 LEU B CA 1
ATOM 1348 C C . LEU B 1 86 ? 7.405 -4.170 1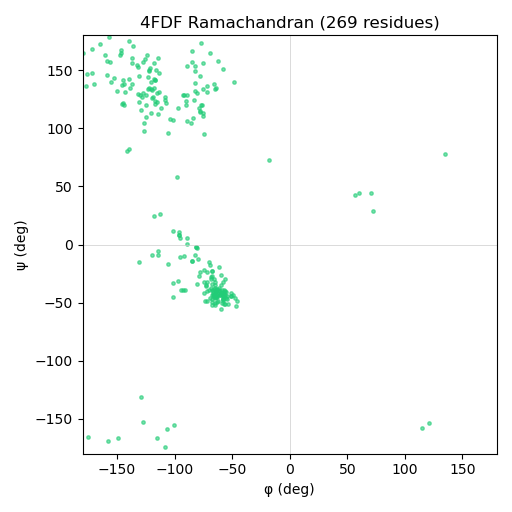4.851 1.00 37.11 86 LEU B C 1
ATOM 1349 O O . LEU B 1 86 ? 8.062 -3.675 15.774 1.00 36.80 86 LEU B O 1
ATOM 1354 N N . CYS B 1 87 ? 7.703 -3.999 13.560 1.00 37.67 87 CYS B N 1
ATOM 1355 C CA . CYS B 1 87 ? 8.752 -3.066 13.130 1.00 41.25 87 CYS B CA 1
ATOM 1356 C C . CYS B 1 87 ? 8.313 -1.610 13.214 1.00 42.23 87 CYS B C 1
ATOM 1357 O O . CYS B 1 87 ? 7.230 -1.257 12.784 1.00 41.88 87 CYS B O 1
ATOM 1360 N N . HIS B 1 88 ? 9.179 -0.774 13.771 1.00 44.09 88 HIS B N 1
ATOM 1361 C CA . HIS B 1 88 ? 8.955 0.659 13.844 1.00 43.98 88 HIS B CA 1
ATOM 1362 C C . HIS B 1 88 ? 9.181 1.256 12.494 1.00 43.92 88 HIS B C 1
ATOM 1363 O O . HIS B 1 88 ? 9.896 0.676 11.675 1.00 41.39 88 HIS B O 1
ATOM 1370 N N . GLN B 1 89 ? 8.560 2.412 12.255 1.00 43.59 89 GLN B N 1
ATOM 1371 C CA . GLN B 1 89 ? 8.789 3.227 11.063 1.00 47.66 89 GLN B CA 1
ATOM 1372 C C . GLN B 1 89 ? 10.097 4.007 11.228 1.00 47.61 89 GLN B C 1
ATOM 1373 O O . GLN B 1 89 ? 10.211 4.850 12.114 1.00 48.92 89 GLN B O 1
ATOM 1379 N N . LEU B 1 90 ? 11.083 3.706 10.386 1.00 48.21 90 LEU B N 1
ATOM 1380 C CA . LEU B 1 90 ? 12.421 4.297 10.501 1.00 47.09 90 LEU B CA 1
ATOM 1381 C C . LEU B 1 90 ? 12.801 5.140 9.285 1.00 48.82 90 LEU B C 1
ATOM 1382 O O . LEU B 1 90 ? 12.467 4.795 8.151 1.00 50.99 90 LEU B O 1
ATOM 1387 N N . ALA B 1 91 ? 13.484 6.255 9.533 1.00 45.93 91 ALA B N 1
ATOM 1388 C CA . ALA B 1 91 ? 13.907 7.137 8.458 1.00 45.54 91 ALA B CA 1
ATOM 1389 C C . ALA B 1 91 ? 15.206 6.618 7.879 1.00 43.02 91 ALA B C 1
ATOM 1390 O O . ALA B 1 91 ? 16.243 6.668 8.526 1.00 40.26 91 ALA B O 1
ATOM 1393 N N . LEU B 1 92 ? 15.137 6.088 6.663 1.00 41.96 92 LEU B N 1
ATOM 1394 C CA . LEU B 1 92 ? 16.321 5.529 6.032 1.00 41.16 92 LEU B CA 1
ATOM 1395 C C . LEU B 1 92 ? 17.029 6.625 5.257 1.00 40.40 92 LEU B C 1
ATOM 1396 O O . LEU B 1 92 ? 16.406 7.337 4.466 1.00 38.83 92 LEU B O 1
ATOM 1401 N N . THR B 1 93 ? 18.327 6.769 5.512 1.00 41.51 93 THR B N 1
ATOM 1402 C CA . THR B 1 93 ? 19.147 7.762 4.820 1.00 40.83 93 THR B CA 1
ATOM 1403 C C . THR B 1 93 ? 19.899 7.209 3.614 1.00 42.36 93 THR B C 1
ATOM 1404 O O . THR B 1 93 ? 20.453 7.976 2.820 1.00 45.01 93 THR B O 1
ATOM 1408 N N . GLY B 1 94 ? 19.909 5.887 3.462 1.00 40.35 94 GLY B N 1
ATOM 1409 C CA . GLY B 1 94 ? 20.545 5.262 2.298 1.00 37.41 94 GLY B CA 1
ATOM 1410 C C . GLY B 1 94 ? 20.366 3.756 2.247 1.00 36.79 94 GLY B C 1
ATOM 1411 O O . GLY B 1 94 ? 20.314 3.100 3.291 1.00 32.67 94 GLY B O 1
ATOM 1412 N N . VAL B 1 95 ? 20.262 3.227 1.025 1.00 36.18 95 VAL B N 1
ATOM 1413 C CA . VAL B 1 95 ? 20.028 1.803 0.767 1.00 38.85 95 VAL B CA 1
ATOM 1414 C C . VAL B 1 95 ? 20.782 1.361 -0.482 1.00 40.75 95 VAL B C 1
ATOM 1415 O O . VAL B 1 95 ? 20.542 1.883 -1.571 1.00 39.88 95 VAL B O 1
ATOM 1419 N N . ASP B 1 96 ? 21.685 0.399 -0.319 1.00 42.36 96 ASP B N 1
ATOM 1420 C CA . ASP B 1 96 ? 22.355 -0.228 -1.455 1.00 41.30 96 ASP B CA 1
ATOM 1421 C C . ASP B 1 96 ? 22.049 -1.715 -1.519 1.00 41.13 96 ASP B C 1
ATOM 1422 O O . ASP B 1 96 ? 21.939 -2.388 -0.483 1.00 40.57 96 ASP B O 1
ATOM 1427 N N . VAL B 1 97 ? 21.892 -2.213 -2.743 1.00 38.86 97 VAL B N 1
ATOM 1428 C CA . VAL B 1 97 ? 21.773 -3.639 -3.004 1.00 39.12 97 VAL B CA 1
ATOM 1429 C C . VAL B 1 97 ? 22.845 -4.020 -4.022 1.00 43.32 97 VAL B C 1
ATOM 1430 O O . VAL B 1 97 ? 22.868 -3.488 -5.140 1.00 43.83 97 VAL B O 1
ATOM 1434 N N . ASP B 1 98 ? 23.735 -4.931 -3.625 1.00 40.87 98 ASP B N 1
ATOM 1435 C CA . ASP B 1 98 ? 24.790 -5.411 -4.507 1.00 43.19 98 ASP B CA 1
ATOM 1436 C C . ASP B 1 98 ? 24.643 -6.905 -4.805 1.00 42.23 98 ASP B C 1
ATOM 1437 O O . ASP B 1 98 ? 24.128 -7.666 -3.978 1.00 40.84 98 ASP B O 1
ATOM 1442 N N . PHE B 1 99 ? 25.106 -7.297 -5.990 1.00 39.22 99 PHE B N 1
ATOM 1443 C CA . PHE B 1 99 ? 25.133 -8.688 -6.418 1.00 40.78 99 PHE B CA 1
ATOM 1444 C C . PHE B 1 99 ? 26.555 -9.138 -6.728 1.00 44.65 99 PHE B C 1
ATOM 1445 O O . PHE B 1 99 ? 27.352 -8.372 -7.282 1.00 46.50 99 PHE B O 1
ATOM 1453 N N . THR B 1 100 ? 26.875 -10.369 -6.333 1.00 44.84 100 THR B N 1
ATOM 1454 C CA . THR B 1 100 ? 28.066 -11.062 -6.813 1.00 44.87 100 THR B CA 1
ATOM 1455 C C . THR B 1 100 ? 27.569 -12.326 -7.498 1.00 43.81 100 THR B C 1
ATOM 1456 O O . THR B 1 100 ? 27.005 -13.202 -6.842 1.00 40.31 100 THR B O 1
ATOM 1460 N N . VAL B 1 101 ? 27.746 -12.400 -8.818 1.00 46.98 101 VAL B N 1
ATOM 1461 C CA . VAL B 1 101 ? 27.338 -13.579 -9.584 1.00 47.55 101 VAL B CA 1
ATOM 1462 C C . VAL B 1 101 ? 28.483 -14.599 -9.677 1.00 47.62 101 VAL B C 1
ATOM 1463 O O . VAL B 1 101 ? 29.572 -14.305 -10.190 1.00 45.34 101 VAL B O 1
ATOM 1467 N N . GLY B 1 102 ? 28.233 -15.794 -9.162 1.00 47.47 102 GLY B N 1
ATOM 1468 C CA . GLY B 1 102 ? 29.231 -16.857 -9.206 1.00 49.67 102 GLY B CA 1
ATOM 1469 C C . GLY B 1 102 ? 28.929 -17.824 -10.328 1.00 50.02 102 GLY B C 1
ATOM 1470 O O . GLY B 1 102 ? 28.257 -17.475 -11.305 1.00 48.52 102 GLY B O 1
ATOM 1471 N N . GLN B 1 103 ? 29.409 -19.050 -10.163 1.00 51.80 103 GLN B N 1
ATOM 1472 C CA . GLN B 1 103 ? 29.235 -20.106 -11.153 1.00 54.76 103 GLN B CA 1
ATOM 1473 C C . GLN B 1 103 ? 27.776 -20.552 -11.246 1.00 51.66 103 GLN B C 1
ATOM 1474 O O . GLN B 1 103 ? 27.229 -20.705 -12.338 1.00 48.88 103 GLN B O 1
ATOM 1480 N N . LEU B 1 104 ? 27.158 -20.755 -10.089 1.00 52.34 104 LEU B N 1
ATOM 1481 C CA . LEU B 1 104 ? 25.825 -21.337 -10.010 1.00 53.62 104 LEU B CA 1
ATOM 1482 C C . LEU B 1 104 ? 24.913 -20.508 -9.118 1.00 51.35 104 LEU B C 1
ATOM 1483 O O . LEU B 1 104 ? 23.698 -20.675 -9.142 1.00 54.88 104 LEU B O 1
ATOM 1488 N N . ASP B 1 105 ? 25.523 -19.619 -8.342 1.00 49.84 105 ASP B N 1
ATOM 1489 C CA . ASP B 1 105 ? 24.859 -18.858 -7.292 1.00 47.89 105 ASP B CA 1
ATOM 1490 C C . ASP B 1 105 ? 24.897 -17.346 -7.553 1.00 46.40 105 ASP B C 1
ATOM 1491 O O . ASP B 1 105 ? 25.771 -16.842 -8.279 1.00 44.58 105 ASP B O 1
ATOM 1496 N N . ILE B 1 106 ? 23.936 -16.637 -6.964 1.00 43.06 106 ILE B N 1
ATOM 1497 C CA . ILE B 1 106 ? 23.932 -15.176 -6.955 1.00 42.44 106 ILE B CA 1
ATOM 1498 C C . ILE B 1 106 ? 23.836 -14.679 -5.515 1.00 40.68 106 ILE B C 1
ATOM 1499 O O . ILE B 1 106 ? 22.810 -14.834 -4.865 1.00 38.03 106 ILE B O 1
ATOM 1504 N N . GLU B 1 107 ? 24.925 -14.107 -5.013 1.00 40.06 107 GLU B N 1
ATOM 1505 C CA . GLU B 1 107 ? 24.926 -13.532 -3.676 1.00 39.99 107 GLU B CA 1
ATOM 1506 C C . GLU B 1 107 ? 24.336 -12.119 -3.689 1.00 40.55 107 GLU B C 1
ATOM 1507 O O . GLU B 1 107 ? 24.578 -11.327 -4.610 1.00 39.41 107 GLU B O 1
ATOM 1509 N N . ILE B 1 108 ? 23.535 -11.824 -2.669 1.00 37.33 108 ILE B N 1
ATOM 1510 C CA . ILE B 1 108 ? 22.884 -10.537 -2.559 1.00 36.95 108 ILE B CA 1
ATOM 1511 C C . ILE B 1 108 ? 23.351 -9.878 -1.264 1.00 38.20 108 ILE B C 1
ATOM 1512 O O . ILE B 1 108 ? 23.385 -10.510 -0.218 1.00 38.46 108 ILE B O 1
ATOM 1517 N N . THR B 1 109 ? 23.734 -8.611 -1.335 1.00 37.79 109 THR B N 1
ATOM 1518 C CA . THR B 1 109 ? 24.114 -7.888 -0.128 1.00 37.35 109 THR B CA 1
ATOM 1519 C C . THR B 1 109 ? 23.338 -6.570 -0.057 1.00 37.90 109 THR B C 1
ATOM 1520 O O . THR B 1 109 ? 23.351 -5.786 -1.005 1.00 37.18 109 THR B O 1
ATOM 1524 N N . ALA B 1 110 ? 22.664 -6.330 1.064 1.00 35.80 110 ALA B N 1
ATOM 1525 C CA . ALA B 1 110 ? 22.002 -5.051 1.272 1.00 34.84 110 ALA B CA 1
ATOM 1526 C C . ALA B 1 110 ? 22.651 -4.259 2.404 1.00 35.26 110 ALA B C 1
ATOM 1527 O O . ALA B 1 110 ? 22.912 -4.792 3.482 1.00 33.62 110 ALA B O 1
ATOM 1529 N N . THR B 1 111 ? 22.926 -2.988 2.127 1.00 35.05 111 THR B N 1
ATOM 1530 C CA . THR B 1 111 ? 23.514 -2.066 3.097 1.00 36.12 111 THR B CA 1
ATOM 1531 C C . THR B 1 111 ? 22.507 -0.952 3.335 1.00 36.97 111 THR B C 1
ATOM 1532 O O . THR B 1 111 ? 22.054 -0.304 2.385 1.00 39.72 111 THR B O 1
ATOM 1536 N N . VAL B 1 112 ? 22.125 -0.771 4.597 1.00 36.73 112 VAL B N 1
ATOM 1537 C CA . VAL B 1 112 ? 21.107 0.206 4.975 1.00 35.67 112 VAL B CA 1
ATOM 1538 C C . VAL B 1 112 ? 21.712 1.171 5.979 1.00 39.08 112 VAL B C 1
ATOM 1539 O O . VAL B 1 112 ? 22.406 0.756 6.913 1.00 40.53 112 VAL B O 1
ATOM 1543 N N . ARG B 1 113 ? 21.462 2.458 5.774 1.00 39.21 113 ARG B N 1
ATOM 1544 C CA . ARG B 1 113 ? 21.902 3.491 6.708 1.00 40.88 113 ARG B CA 1
ATOM 1545 C C . ARG B 1 113 ? 20.715 4.317 7.195 1.00 41.22 113 ARG B C 1
ATOM 1546 O O . ARG B 1 113 ? 19.754 4.572 6.440 1.00 38.07 113 ARG B O 1
ATOM 1554 N N . SE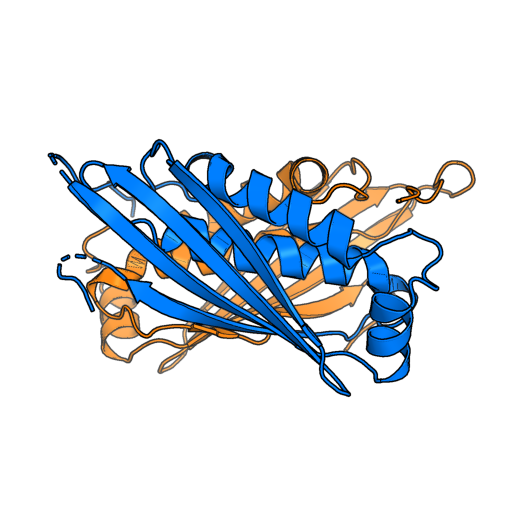R B 1 114 ? 20.781 4.708 8.468 1.00 40.74 114 SER B N 1
ATOM 1555 C CA . SER B 1 114 ? 19.727 5.488 9.110 1.00 42.61 114 SER B CA 1
ATOM 1556 C C . SER B 1 114 ? 20.210 6.254 10.341 1.00 44.73 114 SER B C 1
ATOM 1557 O O . SER B 1 114 ? 21.069 5.782 11.094 1.00 44.20 114 SER B O 1
ATOM 1560 N N . THR B 1 115 ? 19.634 7.436 10.538 1.00 45.35 115 THR B N 1
ATOM 1561 C CA . THR B 1 115 ? 19.817 8.192 11.766 1.00 49.26 115 THR B CA 1
ATOM 1562 C C . THR B 1 115 ? 18.532 8.067 12.563 1.00 49.66 115 THR B C 1
ATOM 1563 O O . THR B 1 115 ? 17.577 8.807 12.309 1.00 53.01 115 THR B O 1
ATOM 1567 N N . ASP B 1 116 ? 18.491 7.117 13.497 1.00 51.24 116 ASP B N 1
ATOM 1568 C CA . ASP B 1 116 ? 17.274 6.864 14.281 1.00 52.08 116 ASP B CA 1
ATOM 1569 C C . ASP B 1 116 ? 17.502 6.153 15.622 1.00 52.69 116 ASP B C 1
ATOM 1570 O O . ASP B 1 116 ? 18.641 5.987 16.072 1.00 52.89 116 ASP B O 1
ATOM 1575 N N . ARG B 1 117 ? 16.395 5.720 16.229 1.00 53.63 117 ARG B N 1
ATOM 1576 C CA . ARG B 1 117 ? 16.331 5.260 17.619 1.00 54.43 117 ARG B CA 1
ATOM 1577 C C . ARG B 1 117 ? 16.539 3.755 17.818 1.00 56.74 117 ARG B C 1
ATOM 1578 O O . ARG B 1 117 ? 16.661 3.287 18.956 1.00 57.00 117 ARG B O 1
ATOM 1586 N N . THR B 1 118 ? 16.554 3.000 16.722 1.00 55.69 118 THR B N 1
ATOM 1587 C CA . THR B 1 118 ? 16.773 1.547 16.778 1.00 54.97 118 THR B CA 1
ATOM 1588 C C . THR B 1 118 ? 17.521 1.068 15.533 1.00 52.40 118 THR B C 1
ATOM 1589 O O . THR B 1 118 ? 17.599 1.794 14.540 1.00 50.64 118 THR B O 1
ATOM 1593 N N . GLY B 1 119 ? 18.083 -0.142 15.604 1.00 52.61 119 GLY B N 1
ATOM 1594 C CA . GLY B 1 119 ? 18.866 -0.720 14.506 1.00 48.07 119 GLY B CA 1
ATOM 1595 C C . GLY B 1 119 ? 18.056 -0.934 13.238 1.00 45.94 119 GLY B C 1
ATOM 1596 O O . GLY B 1 119 ? 16.827 -1.035 13.295 1.00 44.65 119 GLY B O 1
ATOM 1597 N N . VAL B 1 120 ? 18.755 -1.008 12.102 1.00 43.49 120 VAL B N 1
ATOM 1598 C CA . VAL B 1 120 ? 18.121 -1.126 10.782 1.00 40.40 120 VAL B CA 1
ATOM 1599 C C . VAL B 1 120 ? 18.367 -2.474 10.081 1.00 38.32 120 VAL B C 1
ATOM 1600 O O . VAL B 1 120 ? 18.303 -2.568 8.846 1.00 33.89 120 VAL B O 1
ATOM 1604 N N . GLU B 1 121 ? 18.614 -3.514 10.878 1.00 35.49 121 GLU B N 1
ATOM 1605 C CA . GLU B 1 121 ? 18.860 -4.846 10.338 1.00 35.69 121 GLU B CA 1
ATOM 1606 C C . GLU B 1 121 ? 17.624 -5.472 9.681 1.00 34.94 121 GLU B C 1
ATOM 1607 O O . GLU B 1 121 ? 17.763 -6.276 8.763 1.00 34.86 121 GLU B O 1
ATOM 1613 N N . MET B 1 122 ? 16.428 -5.089 10.119 1.00 33.16 122 MET B N 1
ATOM 1614 C CA . MET B 1 122 ? 15.205 -5.622 9.516 1.00 32.91 122 MET B CA 1
ATOM 1615 C C . MET B 1 122 ? 15.016 -5.188 8.070 1.00 33.27 122 MET B C 1
ATOM 1616 O O . MET B 1 122 ? 14.649 -6.001 7.203 1.00 34.93 122 MET B O 1
ATOM 1621 N N . GLU B 1 123 ? 15.267 -3.912 7.810 1.00 31.31 123 GLU B N 1
ATOM 1622 C CA . GLU B 1 123 ? 15.163 -3.381 6.460 1.00 32.98 123 GLU B CA 1
ATOM 1623 C C . GLU B 1 123 ? 16.223 -3.984 5.547 1.00 31.25 123 GLU B C 1
ATOM 1624 O O . GLU B 1 123 ? 15.926 -4.303 4.395 1.00 30.71 123 GLU B O 1
ATOM 1630 N N . ALA B 1 124 ? 17.443 -4.150 6.062 1.00 28.53 124 ALA B N 1
ATOM 1631 C CA . ALA B 1 124 ? 18.487 -4.834 5.313 1.00 29.09 124 ALA B CA 1
ATOM 1632 C C . ALA B 1 124 ? 18.069 -6.260 4.925 1.00 28.55 124 ALA B C 1
ATOM 1633 O O . ALA B 1 124 ? 18.237 -6.662 3.765 1.00 29.27 124 ALA B O 1
ATOM 1635 N N . LEU B 1 125 ? 17.528 -7.010 5.885 1.00 28.65 125 LEU B N 1
ATOM 1636 C CA . LEU B 1 125 ? 17.044 -8.378 5.635 1.00 30.26 125 LEU B CA 1
ATOM 1637 C C . LEU B 1 125 ? 15.857 -8.427 4.658 1.00 29.89 125 LEU B C 1
ATOM 1638 O O . LEU B 1 125 ? 15.774 -9.325 3.812 1.00 30.80 125 LEU B O 1
ATOM 1643 N N . THR B 1 126 ? 14.953 -7.460 4.783 1.00 28.60 126 THR B N 1
ATOM 1644 C CA . THR B 1 126 ? 13.775 -7.343 3.919 1.00 29.51 126 THR B CA 1
ATOM 1645 C C . THR B 1 126 ? 14.172 -7.078 2.451 1.00 30.50 126 THR B C 1
ATOM 1646 O O . THR B 1 126 ? 13.643 -7.711 1.518 1.00 30.74 126 THR B O 1
ATOM 1650 N N . ALA B 1 127 ? 15.115 -6.154 2.265 1.00 29.44 127 ALA B N 1
ATOM 1651 C CA . ALA B 1 127 ? 15.688 -5.837 0.956 1.00 30.47 127 ALA B CA 1
ATOM 1652 C C . ALA B 1 127 ? 16.333 -7.061 0.314 1.00 30.40 127 ALA B C 1
ATOM 1653 O O . ALA B 1 127 ? 16.045 -7.397 -0.829 1.00 31.92 127 ALA B O 1
ATOM 1655 N N . VAL B 1 128 ? 17.183 -7.751 1.065 1.00 31.47 128 VAL B N 1
ATOM 1656 C CA . VAL B 1 128 ? 17.811 -8.974 0.579 1.00 31.36 128 VAL B CA 1
ATOM 1657 C C . VAL B 1 128 ? 16.715 -9.959 0.200 1.00 32.45 128 VAL B C 1
ATOM 1658 O O . VAL B 1 128 ? 16.729 -10.576 -0.865 1.00 33.79 128 VAL B O 1
ATOM 1662 N N . SER B 1 129 ? 15.731 -10.054 1.073 1.00 31.19 129 SER B N 1
ATOM 1663 C CA . SER B 1 129 ? 14.656 -10.988 0.903 1.00 29.61 129 SER B CA 1
ATOM 1664 C C . SER B 1 129 ? 13.831 -10.708 -0.337 1.00 31.84 129 SER B C 1
ATOM 1665 O O . SER B 1 129 ? 13.600 -11.619 -1.150 1.00 31.30 129 SER B O 1
ATOM 1668 N N . VAL B 1 130 ? 13.406 -9.455 -0.519 1.00 32.64 130 VAL B N 1
ATOM 1669 C CA . VAL B 1 130 ? 12.572 -9.129 -1.680 1.00 31.03 130 VAL B CA 1
ATOM 1670 C C . VAL B 1 130 ? 13.375 -9.152 -2.990 1.00 33.10 130 VAL B C 1
ATOM 1671 O O . VAL B 1 130 ? 12.841 -9.515 -4.044 1.00 34.70 130 VAL B O 1
ATOM 1675 N N . ALA B 1 131 ? 14.654 -8.794 -2.921 1.00 33.56 131 ALA B N 1
ATOM 1676 C CA . ALA B 1 131 ? 15.546 -8.884 -4.084 1.00 32.47 131 ALA B CA 1
ATOM 1677 C C . ALA B 1 131 ? 15.716 -10.328 -4.552 1.00 31.94 131 ALA B C 1
ATOM 1678 O O . ALA B 1 131 ? 15.779 -10.581 -5.756 1.00 32.24 131 ALA B O 1
ATOM 1680 N N . ALA B 1 132 ? 15.796 -11.261 -3.600 1.00 31.17 132 ALA B N 1
ATOM 1681 C CA . ALA B 1 132 ? 15.897 -12.695 -3.895 1.00 31.61 132 ALA B CA 1
ATOM 1682 C C . ALA B 1 132 ? 14.611 -13.215 -4.516 1.00 32.12 132 ALA B C 1
ATOM 1683 O O . ALA B 1 132 ? 14.645 -13.924 -5.517 1.00 32.31 132 ALA B O 1
ATOM 1685 N N . LEU B 1 133 ? 13.476 -12.857 -3.922 1.00 30.45 133 LEU B N 1
ATOM 1686 C CA . LEU B 1 133 ? 12.182 -13.210 -4.496 1.00 30.55 133 LEU B CA 1
ATOM 1687 C C . LEU B 1 133 ? 12.030 -12.682 -5.922 1.00 30.19 133 LEU B C 1
ATOM 1688 O O . LEU B 1 133 ? 11.467 -13.356 -6.784 1.00 31.12 133 LEU B O 1
ATOM 1693 N N . THR B 1 134 ? 12.527 -11.470 -6.154 1.00 30.52 134 THR B N 1
ATOM 1694 C CA . THR B 1 134 ? 12.438 -10.845 -7.459 1.00 30.45 134 THR B CA 1
ATOM 1695 C C . THR B 1 134 ? 13.381 -11.521 -8.451 1.00 32.29 134 THR B C 1
ATOM 1696 O O . THR B 1 134 ? 13.013 -11.721 -9.611 1.00 30.83 134 THR B O 1
ATOM 1700 N N . LEU B 1 135 ? 14.581 -11.883 -7.998 1.00 31.35 135 LEU B N 1
ATOM 1701 C CA . LEU B 1 135 ? 15.459 -12.677 -8.842 1.00 34.87 135 LEU B CA 1
ATOM 1702 C C . LEU B 1 135 ? 14.749 -13.955 -9.263 1.00 37.22 135 LEU B C 1
ATOM 1703 O O . LEU B 1 135 ? 14.698 -14.278 -10.451 1.00 38.02 135 LEU B O 1
ATOM 1708 N N . TYR B 1 136 ? 14.194 -14.672 -8.287 1.00 37.17 136 TYR B N 1
ATOM 1709 C CA . TYR B 1 136 ? 13.485 -15.905 -8.570 1.00 36.60 136 TYR B CA 1
ATOM 1710 C C . TYR B 1 136 ? 12.337 -15.690 -9.566 1.00 38.06 136 TYR B C 1
ATOM 1711 O O . TYR B 1 136 ? 12.124 -16.511 -10.456 1.00 36.79 136 TYR B O 1
ATOM 1720 N N . ASP B 1 137 ? 11.597 -14.592 -9.422 1.00 36.82 137 ASP B N 1
ATOM 1721 C CA . ASP B 1 137 ? 10.544 -14.297 -10.379 1.00 37.91 137 ASP B CA 1
ATOM 1722 C C . ASP B 1 137 ? 11.099 -14.160 -11.807 1.00 38.53 137 ASP B C 1
ATOM 1723 O O . ASP B 1 137 ? 10.437 -14.527 -12.767 1.00 39.24 137 ASP B O 1
ATOM 1728 N N . MET B 1 138 ? 12.311 -13.629 -11.931 1.00 38.29 138 MET B N 1
ATOM 1729 C CA . MET B 1 138 ? 12.909 -13.392 -13.230 1.00 43.11 138 MET B CA 1
ATOM 1730 C C . MET B 1 138 ? 13.460 -14.674 -13.855 1.00 43.57 138 MET B C 1
ATOM 1731 O O . MET B 1 138 ? 13.603 -14.755 -15.077 1.00 43.99 138 MET B O 1
ATOM 1736 N N . ILE B 1 139 ? 13.778 -15.663 -13.022 1.00 42.83 139 ILE B N 1
ATOM 1737 C CA . ILE B 1 139 ? 14.480 -16.854 -13.505 1.00 43.75 139 ILE B CA 1
ATOM 1738 C C . ILE B 1 139 ? 13.666 -18.148 -13.423 1.00 43.65 139 ILE B C 1
ATOM 1739 O O . ILE B 1 139 ? 14.092 -19.170 -13.957 1.00 44.10 139 ILE B O 1
ATOM 1744 N N . LYS B 1 140 ? 12.506 -18.105 -12.769 1.00 44.06 140 LYS B N 1
ATOM 1745 C CA . LYS B 1 140 ? 11.753 -19.337 -12.478 1.00 45.93 140 LYS B CA 1
ATOM 1746 C C . LYS B 1 140 ? 11.298 -20.129 -13.716 1.00 47.29 140 LYS B C 1
ATOM 1747 O O . LYS B 1 140 ? 10.987 -21.311 -13.609 1.00 49.30 140 LYS B O 1
ATOM 1753 N N . ALA B 1 141 ? 11.264 -19.478 -14.873 1.00 46.46 141 ALA B N 1
ATOM 1754 C CA . ALA B 1 141 ? 10.870 -20.135 -16.122 1.00 50.76 141 ALA B CA 1
ATOM 1755 C C . ALA B 1 141 ? 12.005 -20.980 -16.727 1.00 51.75 141 ALA B C 1
ATOM 1756 O O . ALA B 1 141 ? 11.746 -21.945 -17.448 1.00 49.26 141 ALA B O 1
ATOM 1758 N N . VAL B 1 142 ? 13.251 -20.602 -16.430 1.00 51.55 142 VAL B N 1
ATOM 1759 C CA . VAL B 1 142 ? 14.437 -21.361 -16.834 1.00 47.91 142 VAL B CA 1
ATOM 1760 C C . VAL B 1 142 ? 14.842 -22.374 -15.759 1.00 48.39 142 VAL B C 1
ATOM 1761 O O . VAL B 1 142 ? 15.241 -23.495 -16.076 1.00 52.30 142 VAL B O 1
ATOM 1765 N N . ASP B 1 143 ? 14.739 -21.977 -14.492 1.00 46.76 143 ASP B N 1
ATOM 1766 C CA . ASP B 1 143 ? 15.082 -22.847 -13.362 1.00 44.94 143 ASP B CA 1
ATOM 1767 C C . ASP B 1 143 ? 14.075 -22.690 -12.207 1.00 46.10 143 ASP B C 1
ATOM 1768 O O . ASP B 1 143 ? 14.330 -21.946 -11.261 1.00 48.79 143 ASP B O 1
ATOM 1773 N N . PRO B 1 144 ? 12.921 -23.383 -12.284 1.00 45.51 144 PRO B N 1
ATOM 1774 C CA . PRO B 1 144 ? 11.924 -23.313 -11.201 1.00 44.66 144 PRO B CA 1
ATOM 1775 C C . PRO B 1 144 ? 12.380 -24.009 -9.912 1.00 44.92 144 PRO B C 1
ATOM 1776 O O . PRO B 1 144 ? 11.790 -23.782 -8.847 1.00 44.33 144 PRO B O 1
ATOM 1780 N N . GLY B 1 145 ? 13.420 -24.836 -10.009 1.00 43.04 145 GLY B N 1
ATOM 1781 C CA . GLY B 1 145 ? 13.985 -25.528 -8.844 1.00 42.25 145 GLY B CA 1
ATOM 1782 C C . GLY B 1 145 ? 14.943 -24.689 -8.011 1.00 42.94 145 GLY B C 1
ATOM 1783 O O . GLY B 1 145 ? 15.442 -25.149 -6.985 1.00 42.77 145 GLY B O 1
ATOM 1784 N N . ALA B 1 146 ? 15.205 -23.456 -8.445 1.00 43.20 146 ALA B N 1
ATOM 1785 C CA . ALA B 1 146 ? 16.086 -22.552 -7.698 1.00 43.73 146 ALA B CA 1
ATOM 1786 C C . ALA B 1 146 ? 15.554 -22.345 -6.284 1.00 43.97 146 ALA B C 1
ATOM 1787 O O . ALA B 1 146 ? 14.347 -22.447 -6.036 1.00 44.04 146 ALA B O 1
ATOM 1789 N N . LEU B 1 147 ? 16.457 -22.088 -5.349 1.00 42.44 147 LEU B N 1
ATOM 1790 C CA . LEU B 1 147 ? 16.039 -21.833 -3.984 1.00 44.85 147 LEU B CA 1
ATOM 1791 C C . LEU B 1 147 ? 16.789 -20.676 -3.357 1.00 42.84 147 LEU B C 1
ATOM 1792 O O . LEU B 1 147 ? 17.858 -20.285 -3.824 1.00 44.37 147 LEU B O 1
ATOM 1797 N N . ILE B 1 148 ? 16.196 -20.130 -2.302 1.00 42.84 148 ILE B N 1
ATOM 1798 C CA . ILE B 1 148 ? 16.705 -18.948 -1.622 1.00 40.92 148 ILE B CA 1
ATOM 1799 C C . ILE B 1 148 ? 17.267 -19.382 -0.268 1.00 40.86 148 ILE B C 1
ATOM 1800 O O . ILE B 1 148 ? 16.569 -19.991 0.548 1.00 36.90 148 ILE B O 1
ATOM 1805 N N . ASP B 1 149 ? 18.532 -19.044 -0.040 1.00 41.09 149 ASP B N 1
ATOM 1806 C CA . ASP B 1 149 ? 19.303 -19.617 1.044 1.00 42.47 149 ASP B CA 1
ATOM 1807 C C . ASP B 1 149 ? 20.051 -18.551 1.842 1.00 40.42 149 ASP B C 1
ATOM 1808 O O . ASP B 1 149 ? 20.364 -17.470 1.321 1.00 38.36 149 ASP B O 1
ATOM 1813 N N . ASP B 1 150 ? 20.328 -18.881 3.106 1.00 37.56 150 ASP B N 1
ATOM 1814 C CA . ASP B 1 150 ? 21.337 -18.207 3.926 1.00 38.28 150 ASP B CA 1
ATOM 1815 C C . ASP B 1 150 ? 21.100 -16.685 4.057 1.00 36.92 150 ASP B C 1
ATOM 1816 O O . ASP B 1 150 ? 22.024 -15.875 3.952 1.00 35.23 150 ASP B O 1
ATOM 1821 N N . ILE B 1 151 ? 19.844 -16.307 4.267 1.00 33.85 151 ILE B N 1
ATOM 1822 C CA . ILE B 1 151 ? 19.520 -14.917 4.558 1.00 32.69 151 ILE B CA 1
ATOM 1823 C C . ILE B 1 151 ? 19.880 -14.610 6.011 1.00 32.35 151 ILE B C 1
ATOM 1824 O O . ILE B 1 151 ? 19.351 -15.224 6.926 1.00 32.10 151 ILE B O 1
ATOM 1829 N N . ARG B 1 152 ? 20.775 -13.652 6.217 1.00 32.31 152 ARG B N 1
ATOM 1830 C CA . ARG B 1 152 ? 21.330 -13.426 7.543 1.00 32.33 152 ARG B CA 1
ATOM 1831 C C . ARG B 1 152 ? 21.913 -12.025 7.695 1.00 31.14 152 ARG B C 1
ATOM 1832 O O . ARG B 1 152 ? 22.249 -11.352 6.707 1.00 29.72 152 ARG B O 1
ATOM 1840 N N . VAL B 1 153 ? 22.021 -11.589 8.944 1.00 30.75 153 VAL B N 1
ATOM 1841 C CA . VAL B 1 153 ? 22.683 -10.322 9.260 1.00 31.81 153 VAL B CA 1
ATOM 1842 C C . VAL B 1 153 ? 24.197 -10.513 9.267 1.00 32.71 153 VAL B C 1
ATOM 1843 O O . VAL B 1 153 ? 24.721 -11.435 9.895 1.00 33.08 153 VAL B O 1
ATOM 1847 N N . LEU B 1 154 ? 24.889 -9.636 8.556 1.00 33.52 154 LEU B N 1
ATOM 1848 C CA . LEU B 1 154 ? 26.347 -9.678 8.469 1.00 36.79 154 LEU B CA 1
ATOM 1849 C C . LEU B 1 154 ? 27.034 -8.731 9.436 1.00 38.20 154 LEU B C 1
ATOM 1850 O O . LEU B 1 154 ? 28.139 -9.017 9.913 1.00 40.59 154 LEU B O 1
ATOM 1855 N N . HIS B 1 155 ? 26.381 -7.611 9.728 1.00 38.52 155 HIS B N 1
ATOM 1856 C CA . HIS B 1 155 ? 27.034 -6.491 10.380 1.00 40.15 155 HIS B CA 1
ATOM 1857 C C . HIS B 1 155 ? 26.023 -5.461 10.816 1.00 41.74 155 HIS B C 1
ATOM 1858 O O . HIS B 1 155 ? 25.077 -5.165 10.077 1.00 39.82 155 HIS B O 1
ATOM 1865 N N . LYS B 1 156 ? 26.218 -4.923 12.025 1.00 41.79 156 LYS B N 1
ATOM 1866 C CA . LYS B 1 156 ? 25.433 -3.812 12.566 1.00 46.04 156 LYS B CA 1
ATOM 1867 C C . LYS B 1 156 ? 26.368 -2.848 13.283 1.00 52.08 156 LYS B C 1
ATOM 1868 O O . LYS B 1 156 ? 27.224 -3.268 14.071 1.00 50.77 156 LYS B O 1
ATOM 1874 N N . GLU B 1 157 ? 26.183 -1.556 13.029 1.00 57.21 157 GLU B N 1
ATOM 1875 C CA . GLU B 1 157 ? 27.086 -0.527 13.535 1.00 61.56 157 GLU B CA 1
ATOM 1876 C C . GLU B 1 157 ? 26.324 0.756 13.872 1.00 62.92 157 GLU B C 1
ATOM 1877 O O . GLU B 1 157 ? 26.751 1.546 14.720 1.00 66.97 157 GLU B O 1
ATOM 1883 N N . THR B 1 163 ? 29.837 -2.598 18.254 1.00 48.51 163 THR B N 1
ATOM 1884 C CA . THR B 1 163 ? 29.921 -3.071 16.874 1.00 52.07 163 THR B CA 1
ATOM 1885 C C . THR B 1 163 ? 29.685 -4.579 16.774 1.00 52.08 163 THR B C 1
ATOM 1886 O O . THR B 1 163 ? 30.309 -5.371 17.490 1.00 53.52 163 THR B O 1
ATOM 1888 N N . TRP B 1 164 ? 28.776 -4.954 15.878 1.00 48.30 164 TRP B N 1
ATOM 1889 C CA . TRP B 1 164 ? 28.352 -6.343 15.693 1.00 48.59 164 TRP B CA 1
ATOM 1890 C C . TRP B 1 164 ? 28.737 -6.824 14.325 1.00 48.26 164 TRP B C 1
ATOM 1891 O O . TRP B 1 164 ? 28.471 -6.157 13.326 1.00 48.48 164 TRP B O 1
ATOM 1902 N N . THR B 1 165 ? 29.369 -7.990 14.266 1.00 47.96 165 THR B N 1
ATOM 1903 C CA . THR B 1 165 ? 29.823 -8.553 13.002 1.00 49.73 165 THR B CA 1
ATOM 1904 C C . THR B 1 165 ? 29.819 -10.073 13.091 1.00 50.63 165 THR B C 1
ATOM 1905 O O . THR B 1 165 ? 30.309 -10.646 14.065 1.00 52.73 165 THR B O 1
ATOM 1909 N N . ARG B 1 166 ? 29.243 -10.718 12.083 1.00 49.06 166 ARG B N 1
ATOM 1910 C CA . ARG B 1 166 ? 29.103 -12.169 12.083 1.00 53.55 166 ARG B CA 1
ATOM 1911 C C . ARG B 1 166 ? 30.467 -12.865 11.975 1.00 55.42 166 ARG B C 1
ATOM 1912 O O . ARG B 1 166 ? 31.347 -12.448 11.219 1.00 56.06 166 ARG B O 1
#

Nearest PDB structures (foldseek):
  4fdf-assembly1_A  TM=1.008E+00  e=2.474E-28  Mycobacterium tuberculosis
  4fdf-assembly1_B  TM=9.791E-01  e=8.682E-24  Mycobacterium tuberculosis
  2ekn-assembly1_A  TM=9.671E-01  e=3.924E-16  Pyrococcus horikoshii OT3
  2ohd-assembly1_D  TM=9.518E-01  e=4.826E-15  Sulfurisphaera tokodaii str. 7
  4pyd-assembly1_B  TM=9.439E-01  e=2.370E-14  Escherichia coli K-12

CATH classification: 3.30.70.640

Foldseek 3Di:
DDDDADDDAKKKWKKKWKKFAALVLLVCQVVFVFPVTNLQVQLFVQLVVQLQCLCVPPPRDDRFDWDDKGWDWDGDRGMIMIMIMTIGTDPDKRHSSNLRSNVRSNVSSCVRCCVPTVPIDMGDIDIDWIVVGD/DDDQDDLPPFAWAKKKWKKKKKKFAALVLLVCQVVQNQPVGNLQVQLFVQLVVQLQCLCVVPPNDDRFDWPDKGWDWDRDRGMIMIMMMTIGGGRDWSHSSRLRSNVSSNVSSCVRCCVVTVPMDMGDIGIAQMPPDGD

B-factor: mean 45.41, std 12.07, range [24.95, 91.42]

Sequence (273 aa):
GAAHMVDITKRTAVAAGILRTSAQVVALISTGGLPKGDALATARVAGIMAAKRTSDLIPLCHQLALTGVDVDFTVGQLDIEITATVRSTDRTGVEMEALTAVSVAALTLYDMIKAVDPGALIDDIRVLHKETRRAAHMVDITEKATTKRTAVAAGILRTSAQVVALISTGGLPKGDALATARVAGIMAAKRTSDLIPLCHQLALTGVDVDFTVGQLDIEITATVRSTDRTGVEMEALTAVSVAALTLYDMIKAVDPGALIDDIRVLHKETWTR

=== Feature glossary ===
The record interleaves many kinds of information about one protein. Here is each kind framed as the question it answers.

Q: Are th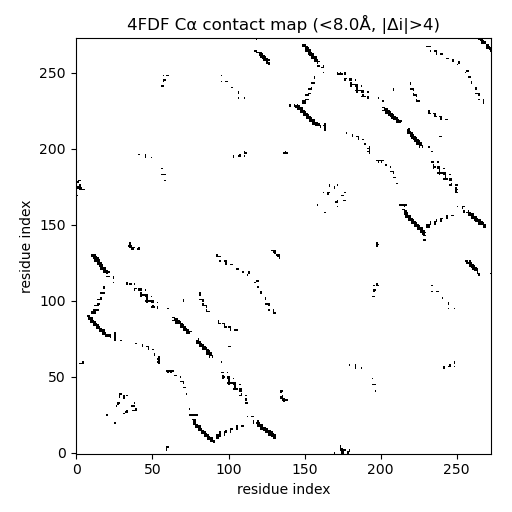e domains correctly placed relative to each other?
A: Predicted aligned error is AlphaFold's pairwise confidence. Unlike pLDDT (per-residue), PAE is per-residue-pair and captures whether two parts of the structure are correctly placed relative to each other. Units are ångströms of expected positional error.

Q: Which residues are in helices, strands, or loops?
A: Eight-state secondary structure (DSSP): H is the canonical α-helix, G the tighter 3₁₀-helix, I the wider π-helix; E/B are β-structure, T and S are turns and bends, and '-' is everything else. DSSP derives these from the pattern of main-chain N–H···O=C hydrogen bonds, not from the sequence.

Q: What if only a Cα trace is available?
A: P-SEA three-state annotation labels each residue as helix, strand, or coil based purely on the geometry of the Cα trace. It serves as a fallback when the full backbone (and thus DSSP) is unavailable.

Q: What are the backbone torsion angles?
A: φ (phi) and ψ (psi) are the two rotatable backbone dihedrals per residue: φ is the C(i-1)–N–Cα–C torsion, ψ is the N–Cα–C–N(i+1) torsion, both in degrees on (−180°, 180°]. α-helical residues cluster near (−60°, −45°); β-strand residues near (−120°, +130°). A Ramachandran plot is simply a scatter of (φ, ψ) for every residue.

Q: What known structures does this most resemble?
A: Structural nearest neighbors (via Foldseek easy-search vs the PDB). Reported per hit: target PDB id, E-value, and alignment TM-score. A TM-score above ~0.5 is the conventional threshold for 'same fold'.

Q: What family and function is it annotated with?
A: Database cross-references. InterPro integrates a dozen domain/family signature databases into unified entries with residue-range hits. GO terms attach function/process/location labels with evidence codes. CATH codes position the fold in a four-level structural taxonomy. Organism is the NCBI-taxonomy species name.

Q: Which residues are buried vs exposed?
A: Solvent accessibility: the surface area of each residue that a 1.4 Å water probe can touch, in Å². When only backbone atoms are present the absolute values are lower than full-atom SASA (side chains contribute most of the area) and are flagged as backbone-only.

Q: What do the diagnostic plots show?
A: Three diagnostic plots accompany the record. The Cα contact map visualizes the tertiary structure as a 2D adjacency matrix (8 Å cutoff, sequence-local contacts suppressed). The Ramachandran plot shows the distribution of backbone (φ, ψ) torsions, with points in the α and β basins reflecting secondary structure content. The PAE plot shows AlphaFold's inter-residue confidence as a color matrix.

Q: What is the amino-acid chain?
A: The amino-acid sequence is the protein's primary structure: the linear order of residues from the N-terminus to the C-terminus, written in one-letter code. Everything else here — the 3D coordinates, the secondary structure, the domain annotations — is ultimately a consequence of this string.

Q: What do the rendered images show?
A: The six renders are orthographic views along the three Cartesian axes in both directions. Representation (cartoon, sticks, or surface) and color scheme (sequence-rainbow or by-chain) vary across proteins so the training set covers all the common visualization conventions.

Q: Where is each backbone atom in 3D?
A: The mmCIF table is the protein's shape written out atom by atom. For each backbone N, Cα, C, and carbonyl O, it records an (x, y, z) coordinate triple in Å plus the residue type, chain letter, and residue number.

Q: How mobile is each atom in the crystal?
A: For experimental (PDB) structures, the B-factor (temperature factor) quantifies the positional spread of each atom in the crystal — a combination of thermal vibration and static disorder — in units of Å². High B-factors mark flexible loops or poorly resolved regions; low B-factors mark the rigid, well-ordered core.

Q: How big and how compact is the whole molecule?
A: Three whole-structure scalars: the radius of gyration (RMS distance of Cα from centroid, in Å), the count of Cα–Cα contacts (pairs closer than 8 Å and separated by more than four residues in sequence — i.e. tertiary, not local, contacts), and the bounding-box dimensions. Together they distinguish compact globular folds from extended fibres or disordered chains.

Q: What does the local fold look like, residue by residue?
A: A 3Di character summarizes, for each residue, the relative orientation of the Cα frame of its nearest spatial neighbor. Because it encodes fold topology rather than chemistry, 3Di alignments detect remote structural similarity that sequence alignment misses.

Q: How confident is the AlphaFold model at each residue?
A: For AlphaFold models, the B-factor field carries pLDDT — the model's own estimate of local accuracy on a 0–100 scale. Regions with pLDDT<50 should be treated as essentially unmodeled; they often correspond to intrinsically disordered segments.